Protein 6BDX (pdb70)

Sequence (260 aa):
GMIPLKIAIAGANGRMGRVLVEAVNNHPDTVLSGALEHSGSEALGLDAGYAVGLKTGIAISDDVDAVLAQSDVLIDFTRPEPTLKHLQKCVEKQVNIIIGTTGFDDAGKAAIRAAAEKTGIVFAANFSVGVNLTFHILDTVARVLNEGYDIEIIEGHHRHKVDAPSGTALRMGEVIAGALGRDLKGHTGPRDPSTIGFATVRAGDIVGDHTALFATDGERVEITHKAGSRMTFAAGAVRAAVWVNGKTGLYDMQDVLGLN

Secondary structure (DSSP, 8-state):
-PSSEEEEESSTTSHHHHHHHHHHHH-TTEEEEEEB--TT-TTTTSBTTTTTT-----B-B--HHHHHHT-SEEEE-S-HHHHHHHHHHHHHHT-EEEE------HHHHHHHHHHTTTSEEEE-S---HHHHHHHHHHHHHHHHT-BS-EEEEEEEE-TT---SS-HHHHHHHHHHHHHTT--------TTSBPEEEEEEEE-TT--EEEEEEEEETTEEEEEEEEE-STHHHHHHHHHHHHHHTT--EEE-HHHHHT--

Structure (mmCIF, N/CA/C/O backbone):
data_6BDX
#
_entry.id   6BDX
#
_cell.length_a   57.803
_cell.length_b   71.723
_cell.length_c   138.414
_cell.angle_alpha   90.00
_cell.angle_beta   90.00
_cell.angle_gamma   90.00
#
_symmetry.space_group_name_H-M   'I 2 2 2'
#
loop_
_entity.id
_entity.type
_entity.pdbx_description
1 polymer '4-hydroxy-tetrahydrodipicolinate reductase'
2 non-polymer 'SULFATE ION'
3 water water
#
loop_
_atom_site.group_PDB
_atom_site.id
_atom_site.type_symbol
_atom_site.label_atom_id
_atom_site.label_alt_id
_atom_site.label_comp_id
_atom_site.label_asym_id
_atom_site.label_entity_id
_atom_site.label_seq_id
_atom_site.pdbx_PDB_ins_code
_atom_site.Cartn_x
_atom_site.Cartn_y
_atom_site.Cartn_z
_atom_site.occupancy
_atom_site.B_iso_or_equiv
_atom_site.auth_seq_id
_atom_site.auth_comp_id
_atom_site.auth_asym_id
_atom_site.auth_atom_id
_atom_site.pdbx_PDB_model_num
ATOM 1 N N . GLY A 1 1 ? -33.296 5.135 31.181 1.00 60.74 0 GLY A N 1
ATOM 2 C CA . GLY A 1 1 ? -34.266 5.890 32.015 1.00 58.68 0 GLY A CA 1
ATOM 3 C C . GLY A 1 1 ? -35.665 5.968 31.390 1.00 59.51 0 GLY A C 1
ATOM 4 O O . GLY A 1 1 ? -35.848 5.929 30.164 1.00 58.09 0 GLY A O 1
ATOM 5 N N . MET A 1 2 ? -36.666 6.043 32.252 1.00 56.80 1 MET A N 1
ATOM 6 C CA . MET A 1 2 ? -38.013 6.350 31.838 1.00 57.62 1 MET A CA 1
ATOM 7 C C . MET A 1 2 ? -38.041 7.805 31.312 1.00 52.65 1 MET A C 1
ATOM 8 O O . MET A 1 2 ? -37.234 8.672 31.707 1.00 62.38 1 MET A O 1
ATOM 10 N N . ILE A 1 3 ? -38.993 8.077 30.466 1.00 41.19 2 ILE A N 1
ATOM 11 C CA . ILE A 1 3 ? -39.344 9.432 30.149 1.00 40.94 2 ILE A CA 1
ATOM 12 C C . ILE A 1 3 ? -40.084 10.006 31.435 1.00 40.23 2 ILE A C 1
ATOM 13 O O . ILE A 1 3 ? -40.872 9.284 32.032 1.00 44.72 2 ILE A O 1
ATOM 18 N N . PRO A 1 4 ? -39.845 11.246 31.825 1.00 36.77 3 PRO A N 1
ATOM 19 C CA . PRO A 1 4 ? -38.990 12.138 31.051 1.00 36.25 3 PRO A CA 1
ATOM 20 C C . PRO A 1 4 ? -37.549 11.842 31.400 1.00 35.62 3 PRO A C 1
ATOM 21 O O . PRO A 1 4 ? -37.261 11.469 32.500 1.00 35.65 3 PRO A O 1
ATOM 25 N N . LEU A 1 5 ? -36.670 12.041 30.454 1.00 31.94 4 LEU A N 1
ATOM 26 C CA . LEU A 1 5 ? -35.231 11.822 30.712 1.00 30.88 4 LEU A CA 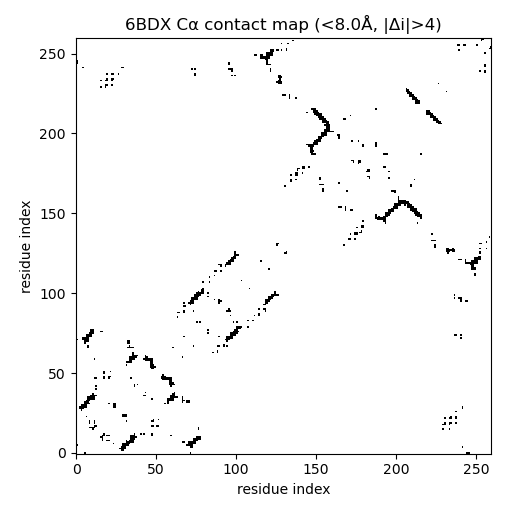1
ATOM 27 C C . LEU A 1 5 ? -34.628 12.925 31.591 1.00 28.75 4 LEU A C 1
ATOM 28 O O . LEU A 1 5 ? -34.836 14.117 31.307 1.00 27.55 4 LEU A O 1
ATOM 33 N N . LYS A 1 6 ? -33.873 12.544 32.621 1.00 27.17 5 LYS A N 1
ATOM 34 C CA . LYS A 1 6 ? -33.365 13.425 33.576 1.00 27.57 5 LYS A CA 1
ATOM 35 C C . LYS A 1 6 ? -31.977 13.817 33.078 1.00 28.72 5 LYS A C 1
ATOM 36 O O . LYS A 1 6 ? -31.105 13.001 33.123 1.00 24.63 5 LYS A O 1
ATOM 42 N N . ILE A 1 7 ? -31.835 15.062 32.670 1.00 27.04 6 ILE A N 1
ATOM 43 C CA . ILE A 1 7 ? -30.605 15.610 32.150 1.00 27.52 6 ILE A CA 1
ATOM 44 C C . ILE A 1 7 ? -29.825 16.500 33.080 1.00 27.10 6 ILE A C 1
ATOM 45 O O . ILE A 1 7 ? -30.308 17.484 33.590 1.00 26.70 6 ILE A O 1
ATOM 50 N N . ALA A 1 8 ? -28.519 16.187 33.223 1.00 25.64 7 ALA A N 1
ATOM 51 C CA . ALA A 1 8 ? -27.593 17.049 33.854 1.00 25.13 7 ALA A CA 1
ATOM 52 C C . ALA A 1 8 ? -26.694 17.791 32.860 1.00 26.89 7 ALA A C 1
ATOM 53 O O . ALA A 1 8 ? -26.361 17.228 31.795 1.00 25.60 7 ALA A O 1
ATOM 55 N N . ILE A 1 9 ? -26.390 19.061 33.158 1.00 24.92 8 ILE A N 1
ATOM 56 C CA . ILE A 1 9 ? -25.613 19.951 32.285 1.00 27.37 8 ILE A CA 1
ATOM 57 C C . ILE A 1 9 ? -24.285 20.325 32.994 1.00 26.69 8 ILE A C 1
ATOM 58 O O . ILE A 1 9 ? -24.284 20.824 34.145 1.00 27.24 8 ILE A O 1
ATOM 63 N N . ALA A 1 10 ? -23.147 20.056 32.355 1.00 25.93 9 ALA A N 1
ATOM 64 C CA . ALA A 1 10 ? -21.858 20.519 32.905 1.00 27.98 9 ALA A CA 1
ATOM 65 C C . ALA A 1 10 ? -21.637 21.935 32.428 1.00 27.50 9 ALA A C 1
ATOM 66 O O . ALA A 1 10 ? -22.233 22.377 31.417 1.00 29.65 9 ALA A O 1
ATOM 68 N N . GLY A 1 11 ? -20.788 22.675 33.137 1.00 28.61 10 GLY A N 1
ATOM 69 C CA . GLY A 1 11 ? -20.471 24.070 32.792 1.00 29.60 10 GLY A CA 1
ATOM 70 C C . GLY A 1 11 ? -21.718 24.903 32.693 1.00 28.27 10 GLY A C 1
ATOM 71 O O . GLY A 1 11 ? -21.870 25.706 31.775 1.00 27.66 10 GLY A O 1
ATOM 72 N N . ALA A 1 12 ? -22.600 24.729 33.676 1.00 26.89 11 ALA A N 1
ATOM 73 C CA . ALA A 1 12 ? -23.932 25.259 33.510 1.00 29.22 11 ALA A CA 1
ATOM 74 C C . ALA A 1 12 ? -23.983 26.737 33.446 1.00 29.92 11 ALA A C 1
ATOM 75 O O . ALA A 1 12 ? -24.935 27.328 32.822 1.00 33.06 11 ALA A O 1
ATOM 77 N N . ASN A 1 13 ? -23.016 27.386 34.055 1.00 30.21 12 ASN A N 1
ATOM 78 C CA . ASN A 1 13 ? -22.906 28.839 33.914 1.00 34.39 12 ASN A CA 1
ATOM 79 C C . ASN A 1 13 ? -22.199 29.419 32.674 1.00 36.82 12 ASN A C 1
ATOM 80 O O . ASN A 1 13 ? -22.193 30.638 32.516 1.00 38.74 12 ASN A O 1
ATOM 85 N N . GLY A 1 14 ? -21.614 28.595 31.803 1.00 36.13 13 GLY A N 1
ATOM 86 C CA . GLY A 1 14 ? -21.005 29.092 30.591 1.00 36.70 13 GLY A CA 1
ATOM 87 C C . GLY A 1 14 ? -22.043 29.344 29.524 1.00 38.27 13 GLY A C 1
ATOM 88 O O . GLY A 1 14 ? -23.270 29.152 29.697 1.00 31.33 13 GLY A O 1
ATOM 89 N N . ARG A 1 15 ? -21.548 29.812 28.395 1.00 37.92 14 ARG A N 1
ATOM 90 C CA . ARG A 1 15 ? -22.430 30.176 27.278 1.00 44.37 14 ARG A CA 1
ATOM 91 C C . ARG A 1 15 ? -23.172 28.968 26.750 1.00 38.61 14 ARG A C 1
ATOM 92 O O . ARG A 1 15 ? -24.391 29.075 26.568 1.00 39.21 14 ARG A O 1
ATOM 100 N N . MET A 1 16 ? -22.477 27.835 26.549 1.00 34.37 15 MET A N 1
ATOM 101 C CA . MET A 1 16 ? -23.165 26.627 26.095 1.00 34.87 15 MET A CA 1
ATOM 102 C C . MET A 1 16 ? -24.121 26.115 27.168 1.00 30.75 15 MET A C 1
ATOM 103 O O . MET A 1 16 ? -25.222 25.649 26.896 1.00 29.60 15 MET A O 1
ATOM 108 N N . GLY A 1 17 ? -23.711 26.193 28.419 1.00 30.34 16 GLY A N 1
ATOM 109 C CA . GLY A 1 17 ? -24.525 25.687 29.506 1.00 29.67 16 GLY A CA 1
ATOM 110 C C . GLY A 1 17 ? -25.870 26.330 29.657 1.00 31.47 16 GLY A C 1
ATOM 111 O O . GLY A 1 17 ? -26.917 25.651 29.813 1.00 28.98 16 GLY A O 1
ATOM 112 N N . ARG A 1 18 ? -25.889 27.655 29.526 1.00 33.45 17 ARG A N 1
ATOM 113 C CA . ARG A 1 18 ? -27.171 28.357 29.571 1.00 36.33 17 ARG A CA 1
ATOM 114 C C . ARG A 1 18 ? -28.134 27.959 28.473 1.00 34.27 17 ARG A C 1
ATOM 115 O O . ARG A 1 18 ? -29.329 27.761 28.725 1.00 33.24 17 ARG A O 1
ATOM 123 N N . VAL A 1 19 ? -27.640 27.870 27.240 1.00 33.28 18 VAL A N 1
ATOM 124 C CA . VAL A 1 19 ? -28.450 27.456 26.153 1.00 33.80 18 VAL A CA 1
ATOM 125 C C . VAL A 1 19 ? -28.942 25.984 26.272 1.00 31.92 18 VAL A C 1
ATOM 126 O O . VAL A 1 19 ? -30.084 25.665 25.929 1.00 29.52 18 VAL A O 1
ATOM 130 N N . LEU A 1 20 ? -28.080 25.145 26.765 1.00 26.95 19 LEU A N 1
ATOM 131 C CA . LEU A 1 20 ? -28.485 23.802 27.128 1.00 28.01 19 LEU A CA 1
ATOM 132 C C . LEU A 1 20 ? -29.630 23.763 28.141 1.00 27.51 19 LEU A C 1
ATOM 133 O O . LEU A 1 20 ? -30.536 22.955 28.002 1.00 27.52 19 LEU A O 1
ATOM 138 N N . VAL A 1 21 ? -29.595 24.612 29.163 1.00 28.10 20 VAL A N 1
ATOM 139 C CA . VAL A 1 21 ? -30.714 24.661 30.114 1.00 29.01 20 VAL A CA 1
ATOM 140 C C . VAL A 1 21 ? -31.998 24.963 29.350 1.00 29.76 20 VAL A C 1
ATOM 141 O O . VAL A 1 21 ? -33.046 24.376 29.589 1.00 29.18 20 VAL A O 1
ATOM 145 N N . GLU A 1 22 ? -31.945 25.937 28.449 1.00 30.57 21 GLU A N 1
ATOM 146 C CA . GLU A 1 22 ? -33.123 26.280 27.620 1.00 33.49 21 GLU A CA 1
ATOM 147 C C . GLU A 1 22 ? -33.555 25.153 26.692 1.00 32.25 21 GLU A C 1
ATOM 148 O O . GLU A 1 22 ? -34.769 24.932 26.486 1.00 29.00 21 GLU A O 1
ATOM 154 N N . ALA A 1 23 ? -32.582 24.497 26.069 1.00 27.57 22 ALA A N 1
ATOM 155 C CA . ALA A 1 23 ? -32.852 23.324 25.226 1.00 28.08 22 ALA A CA 1
ATOM 156 C C . ALA A 1 23 ? -33.541 22.159 25.969 1.00 27.60 22 ALA A C 1
ATOM 157 O O . ALA A 1 23 ? -34.517 21.578 25.434 1.00 31.25 22 ALA A O 1
ATOM 159 N N . VAL A 1 24 ? -33.104 21.862 27.196 1.00 26.31 23 VAL A N 1
ATOM 160 C CA . VAL A 1 24 ? -33.740 20.851 28.041 1.00 26.70 23 VAL A CA 1
ATOM 161 C C . VAL A 1 24 ? -35.161 21.315 28.359 1.00 27.41 23 VAL A C 1
ATOM 162 O O . VAL A 1 24 ? -36.114 20.495 28.340 1.00 27.31 23 VAL A O 1
ATOM 166 N N . ASN A 1 25 ? -35.290 22.592 28.669 1.00 27.43 24 ASN A N 1
ATOM 167 C CA . ASN A 1 25 ? -36.644 23.145 28.945 1.00 28.14 24 ASN A CA 1
ATOM 168 C C . ASN A 1 25 ? -37.622 23.035 27.788 1.00 30.20 24 ASN A C 1
ATOM 169 O O . ASN A 1 25 ? -38.860 22.732 27.980 1.00 31.00 24 ASN A O 1
ATOM 174 N N . ASN A 1 26 ? -37.123 23.249 26.566 1.00 33.52 25 ASN A N 1
ATOM 175 C CA . ASN A 1 26 ? -37.995 23.240 25.371 1.00 33.86 25 ASN A CA 1
ATOM 176 C C . ASN A 1 26 ? -38.396 21.874 24.965 1.00 32.46 25 ASN A C 1
ATOM 177 O O . ASN A 1 26 ? -39.343 21.751 24.284 1.00 30.72 25 ASN A O 1
ATOM 182 N N . HIS A 1 27 ? -37.591 20.855 25.212 1.00 28.52 26 HIS A N 1
ATOM 183 C CA . HIS A 1 27 ? -37.896 19.494 24.706 1.00 30.38 26 HIS A CA 1
ATOM 184 C C . HIS A 1 27 ? -38.873 18.775 25.670 1.00 29.01 26 HIS A C 1
ATOM 185 O O . HIS A 1 27 ? -38.593 18.625 26.868 1.00 30.16 26 HIS A O 1
ATOM 192 N N . PRO A 1 28 ? -40.025 18.330 25.159 1.00 33.51 27 PRO A N 1
ATOM 193 C CA . PRO A 1 28 ? -41.040 17.775 26.084 1.00 34.62 27 PRO A CA 1
ATOM 194 C C . PRO A 1 28 ? -40.698 16.431 26.730 1.00 36.08 27 PRO A C 1
ATOM 195 O O . PRO A 1 28 ? -41.379 16.003 27.651 1.00 36.35 27 PRO A O 1
ATOM 199 N N . ASP A 1 29 ? -39.699 15.727 26.230 1.00 34.41 28 ASP A N 1
ATOM 200 C CA . ASP A 1 29 ? -39.321 14.451 26.778 1.00 36.43 28 ASP A CA 1
ATOM 201 C C . ASP A 1 29 ? -38.170 14.519 27.779 1.00 36.31 28 ASP A C 1
ATOM 202 O O . ASP A 1 29 ? -37.699 13.477 28.197 1.00 35.31 28 ASP A O 1
ATOM 207 N N . THR A 1 30 ? -37.735 15.717 28.146 1.00 31.72 29 THR A N 1
ATOM 208 C CA . THR A 1 30 ? -36.598 15.872 29.034 1.00 30.10 29 THR A CA 1
ATOM 209 C C . THR A 1 30 ? -36.929 16.811 30.185 1.00 30.27 29 THR A C 1
ATOM 210 O O . THR A 1 30 ? -37.857 17.688 30.090 1.00 31.03 29 THR A O 1
ATOM 214 N N . VAL A 1 31 ? -36.221 16.655 31.298 1.00 29.36 30 VAL A N 1
ATOM 215 C CA . VAL A 1 31 ? -36.294 17.591 32.428 1.00 28.18 30 VAL A CA 1
ATOM 216 C C . VAL A 1 31 ? -34.895 17.796 32.944 1.00 26.53 30 VAL A C 1
ATOM 217 O O . VAL A 1 31 ? -34.077 16.876 32.812 1.00 28.19 30 VAL A O 1
ATOM 221 N N . LEU A 1 32 ? -34.641 18.943 33.512 1.00 26.93 31 LEU A N 1
ATOM 222 C CA . LEU A 1 32 ? -33.347 19.253 34.099 1.00 26.73 31 LEU A CA 1
ATOM 223 C C . LEU A 1 32 ? -33.222 18.679 35.524 1.00 29.27 31 LEU A C 1
ATOM 224 O O . LEU A 1 32 ? -34.027 18.970 36.399 1.00 30.58 31 LEU A O 1
ATOM 229 N N . SER A 1 33 ? -32.221 17.851 35.795 1.00 26.53 32 SER A N 1
ATOM 230 C CA . SER A 1 33 ? -32.040 17.244 37.067 1.00 28.75 32 SER A CA 1
ATOM 231 C C . SER A 1 33 ? -30.749 17.673 37.721 1.00 30.35 32 SER A C 1
ATOM 232 O O . SER A 1 33 ? -30.532 17.325 38.902 1.00 31.66 32 SER A O 1
ATOM 235 N N . GLY A 1 34 ? -29.861 18.325 36.991 1.00 27.77 33 GLY A N 1
ATOM 236 C CA . GLY A 1 34 ? -28.588 18.810 37.635 1.00 28.21 33 GLY A CA 1
ATOM 237 C C . GLY A 1 34 ? -27.895 19.827 36.803 1.00 27.38 33 GLY A C 1
ATOM 238 O O . GLY A 1 34 ? -28.084 19.866 35.565 1.00 28.06 33 GLY A O 1
ATOM 239 N N . ALA A 1 35 ? -27.082 20.652 37.446 1.00 27.77 34 ALA A N 1
ATOM 240 C CA . ALA A 1 35 ? -26.403 21.731 36.756 1.00 26.33 34 ALA A CA 1
ATOM 241 C C . ALA A 1 35 ? -25.092 21.947 37.455 1.00 29.67 34 ALA A C 1
ATOM 242 O O . ALA A 1 35 ? -25.097 22.404 38.617 1.00 30.49 34 ALA A O 1
ATOM 244 N N . LEU A 1 36 ? -23.983 21.584 36.805 1.00 27.59 35 LEU A N 1
ATOM 245 C CA . LEU A 1 36 ? -22.719 21.568 37.428 1.00 28.90 35 LEU A CA 1
ATOM 246 C C . LEU A 1 36 ? -21.836 22.727 37.075 1.00 28.99 35 LEU A C 1
ATOM 247 O O . LEU A 1 36 ? -21.834 23.209 35.936 1.00 28.54 35 LEU A O 1
ATOM 252 N N . GLU A 1 37 ? -21.106 23.173 38.084 1.00 27.76 36 GLU A N 1
ATOM 253 C CA . GLU A 1 37 ? -20.041 24.155 37.898 1.00 29.34 36 GLU A CA 1
ATOM 254 C C . GLU A 1 37 ? -18.855 23.745 38.777 1.00 30.63 36 GLU A C 1
ATOM 255 O O . GLU A 1 37 ? -18.963 22.923 39.677 1.00 31.92 36 GLU A O 1
ATOM 261 N N . HIS A 1 38 ? -17.692 24.294 38.483 1.00 34.74 37 HIS A N 1
ATOM 262 C CA . HIS A 1 38 ? -16.532 24.081 39.382 1.00 36.33 37 HIS A CA 1
ATOM 263 C C . HIS A 1 38 ? -16.645 24.891 40.720 1.00 36.98 37 HIS A C 1
ATOM 264 O O . HIS A 1 38 ? -17.434 25.873 40.806 1.00 35.35 37 HIS A O 1
ATOM 271 N N . SER A 1 39 ? -15.860 24.515 41.756 1.00 38.55 38 SER A N 1
ATOM 272 C CA . SER A 1 39 ? -16.019 25.148 43.107 1.00 40.77 38 SER A CA 1
ATOM 273 C C . SER A 1 39 ? -15.795 26.694 43.196 1.00 44.83 38 SER A C 1
ATOM 274 O O . SER A 1 39 ? -16.049 27.315 44.212 1.00 47.50 38 SER A O 1
ATOM 277 N N . GLY A 1 40 ? -15.262 27.302 42.157 1.00 45.28 39 GLY A N 1
ATOM 278 C CA . GLY A 1 40 ? -14.968 28.771 42.138 1.00 49.47 39 GLY A CA 1
ATOM 279 C C . GLY A 1 40 ? -16.039 29.603 41.447 1.00 49.03 39 GLY A C 1
ATOM 280 O O . GLY A 1 40 ? -15.899 30.807 41.270 1.00 50.16 39 GLY A O 1
ATOM 281 N N . SER A 1 41 ? -17.112 28.958 41.003 1.00 41.99 40 SER A N 1
ATOM 282 C CA . SER A 1 41 ? -18.038 29.648 40.151 1.00 41.24 40 SER A CA 1
ATOM 283 C C . SER A 1 41 ? -18.784 30.610 41.059 1.00 37.11 40 SER A C 1
ATOM 284 O O . SER A 1 41 ? -19.230 30.231 42.136 1.00 41.16 40 SER A O 1
ATOM 287 N N . GLU A 1 42 ? -18.972 31.829 40.596 1.00 40.97 41 GLU A N 1
ATOM 288 C CA . GLU A 1 42 ? -19.826 32.795 41.271 1.00 43.27 41 GLU A CA 1
ATOM 289 C C . GLU A 1 42 ? -21.284 32.339 41.315 1.00 41.57 41 GLU A C 1
ATOM 290 O O . GLU A 1 42 ? -22.091 32.954 42.018 1.00 43.32 41 GLU A O 1
ATOM 292 N N . ALA A 1 43 ? -21.645 31.357 40.495 1.00 38.44 42 ALA A N 1
ATOM 293 C CA . ALA A 1 43 ? -23.057 30.936 40.383 1.00 37.84 42 ALA A CA 1
ATOM 294 C C . ALA A 1 43 ? -23.488 29.755 41.216 1.00 36.92 42 ALA A C 1
ATOM 295 O O . ALA A 1 43 ? -24.684 29.377 41.176 1.00 33.37 42 ALA A O 1
ATOM 297 N N . LEU A 1 44 ? -22.601 29.223 42.054 1.00 36.24 43 LEU A N 1
ATOM 298 C CA . LEU A 1 44 ? -23.020 28.100 42.902 1.00 37.49 43 LEU A CA 1
ATOM 299 C C . LEU A 1 44 ? -24.158 28.545 43.773 1.00 38.34 43 LEU A C 1
ATOM 300 O O . LEU A 1 44 ? -24.197 29.669 44.263 1.00 37.14 43 LEU A O 1
ATOM 305 N N . GLY A 1 45 ? -25.097 27.657 43.949 1.00 37.46 44 GLY A N 1
ATOM 306 C CA . GLY A 1 45 ? -26.302 27.961 44.674 1.00 38.11 44 GLY A CA 1
ATOM 307 C C . GLY A 1 45 ? -27.401 28.694 43.926 1.00 38.29 44 GLY A C 1
ATOM 308 O O . GLY A 1 45 ? -28.526 28.664 44.375 1.00 40.68 44 GLY A O 1
ATOM 309 N N . LEU A 1 46 ? -27.142 29.323 42.781 1.00 36.46 45 LEU A N 1
ATOM 310 C CA . LEU A 1 46 ? -28.195 29.955 42.016 1.00 36.21 45 LEU A CA 1
ATOM 311 C C . LEU A 1 46 ? -29.021 28.943 41.231 1.00 35.13 45 LEU A C 1
ATOM 312 O O . LEU A 1 46 ? -28.544 27.835 40.896 1.00 30.87 45 LEU A O 1
ATOM 317 N N . ASP A 1 47 ? -30.267 29.307 40.902 1.00 32.74 46 ASP A N 1
ATOM 318 C CA . ASP A 1 47 ? -31.105 28.406 40.085 1.00 34.60 46 ASP A CA 1
ATOM 319 C C . ASP A 1 47 ? -30.494 28.297 38.729 1.00 32.58 46 ASP A C 1
ATOM 320 O O . ASP A 1 47 ? -30.077 29.337 38.192 1.00 30.84 46 ASP A O 1
ATOM 325 N N . ALA A 1 48 ? -30.427 27.092 38.147 1.00 29.82 47 ALA A N 1
ATOM 326 C CA . ALA A 1 48 ? -29.784 26.890 36.813 1.00 29.88 47 ALA A CA 1
ATOM 327 C C . ALA A 1 48 ? -30.305 27.765 35.693 1.00 30.75 47 ALA A C 1
ATOM 328 O O . ALA A 1 48 ? -29.662 28.022 34.640 1.00 30.70 47 ALA A O 1
ATOM 330 N N . GLY A 1 49 ? -31.571 28.126 35.805 1.00 31.41 48 GLY A N 1
ATOM 331 C CA . GLY A 1 49 ? -32.136 29.009 34.832 1.00 30.44 48 GLY A CA 1
ATOM 332 C C . GLY A 1 49 ? -32.109 30.509 35.153 1.00 34.58 48 GLY A C 1
ATOM 333 O O . GLY A 1 49 ? -32.758 31.300 34.415 1.00 34.49 48 GLY A O 1
ATOM 334 N N . TYR A 1 50 ? -31.374 30.925 36.202 1.00 34.51 49 TYR A N 1
ATOM 335 C CA . TY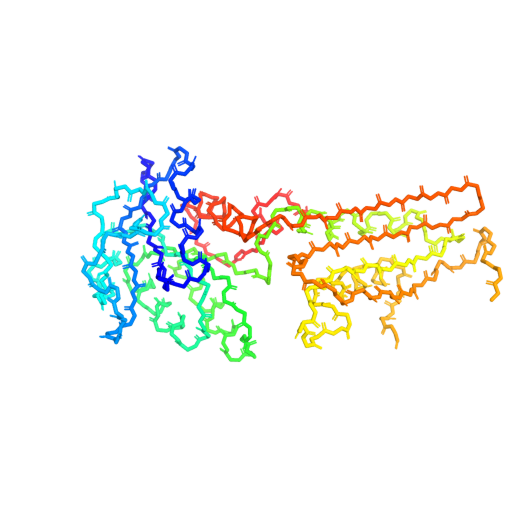R A 1 50 ? -31.402 32.339 36.618 1.00 37.70 49 TYR A CA 1
ATOM 336 C C . TYR A 1 50 ? -31.093 33.343 35.495 1.00 37.74 49 TYR A C 1
ATOM 337 O O . TYR A 1 50 ? -31.584 34.467 35.535 1.00 36.42 49 TYR A O 1
ATOM 346 N N . ALA A 1 51 ? -30.257 33.000 34.508 1.00 37.72 50 ALA A N 1
ATOM 347 C CA . ALA A 1 51 ? -29.879 33.955 33.481 1.00 39.84 50 ALA A CA 1
ATOM 348 C C . ALA A 1 51 ? -30.706 33.783 32.230 1.00 42.85 50 ALA A C 1
ATOM 349 O O . ALA A 1 51 ? -30.501 34.550 31.315 1.00 42.03 50 ALA A O 1
ATOM 351 N N . VAL A 1 52 ? -31.640 32.812 32.183 1.00 39.78 51 VAL A N 1
ATOM 352 C CA . VAL A 1 52 ? -32.435 32.604 30.982 1.00 41.08 51 VAL A CA 1
ATOM 353 C C . VAL A 1 52 ? -33.948 32.626 31.275 1.00 42.81 51 VAL A C 1
ATOM 354 O O . VAL A 1 52 ? -34.724 32.135 30.474 1.00 39.04 51 VAL A O 1
ATOM 358 N N . GLY A 1 53 ? -34.341 33.126 32.439 1.00 42.39 52 GLY A N 1
ATOM 359 C CA . GLY A 1 53 ? -35.781 33.351 32.754 1.00 47.69 52 GLY A CA 1
ATOM 360 C C . GLY A 1 53 ? -36.564 32.122 33.162 1.00 46.84 52 GLY A C 1
ATOM 361 O O . GLY A 1 53 ? -37.774 32.102 33.041 1.00 49.33 52 GLY A O 1
ATOM 362 N N . LEU A 1 54 ? -35.902 31.101 33.687 1.00 39.60 53 LEU A N 1
ATOM 363 C CA . LEU A 1 54 ? -36.589 29.868 34.040 1.00 39.03 53 LEU A CA 1
ATOM 364 C C . LEU A 1 54 ? -36.361 29.518 35.461 1.00 41.82 53 LEU A C 1
ATOM 365 O O . LEU A 1 54 ? -35.193 29.593 35.945 1.00 39.54 53 LEU A O 1
ATOM 370 N N . LYS A 1 55 ? -37.393 28.967 36.077 1.00 38.94 54 LYS A N 1
ATOM 371 C CA . LYS A 1 55 ? -37.326 28.482 37.419 1.00 42.98 54 LYS A CA 1
ATOM 372 C C . LYS A 1 55 ? -37.264 26.964 37.422 1.00 44.57 54 LYS A C 1
ATOM 373 O O . LYS A 1 55 ? -38.288 26.264 37.342 1.00 35.09 54 LYS A O 1
ATOM 379 N N . THR A 1 56 ? -36.043 26.422 37.464 1.00 35.64 55 THR A N 1
ATOM 380 C CA . THR A 1 56 ? -35.876 25.041 37.275 1.00 33.70 55 THR A CA 1
ATOM 381 C C . THR A 1 56 ? -35.911 24.302 38.571 1.00 36.43 55 THR A C 1
ATOM 382 O O . THR A 1 56 ? -36.094 23.082 38.537 1.00 39.36 55 THR A O 1
ATOM 386 N N . GLY A 1 57 ? -35.656 24.952 39.718 1.00 35.35 56 GLY A N 1
ATOM 387 C CA . GLY A 1 57 ? -35.568 24.230 40.971 1.00 34.29 56 GLY A CA 1
ATOM 388 C C . GLY A 1 57 ? -34.280 23.522 41.188 1.00 36.36 56 GLY A C 1
ATOM 389 O O . GLY A 1 57 ? -34.155 22.760 42.177 1.00 36.77 56 GLY A O 1
ATOM 390 N N . ILE A 1 58 ? -33.306 23.743 40.272 1.00 32.04 57 ILE A N 1
ATOM 391 C CA . ILE A 1 58 ? -32.096 23.034 40.330 1.00 32.18 57 ILE A CA 1
ATOM 392 C C . ILE A 1 58 ? -31.047 24.065 40.680 1.00 34.79 57 ILE A C 1
ATOM 393 O O . ILE A 1 58 ? -30.856 24.960 39.904 1.00 33.97 57 ILE A O 1
ATOM 398 N N . ALA A 1 59 ? -30.379 23.878 41.815 1.00 33.06 58 ALA A N 1
ATOM 399 C CA . ALA A 1 59 ? -29.331 24.795 42.251 1.00 35.16 58 ALA A CA 1
ATOM 400 C C . ALA A 1 59 ? -28.100 24.377 41.514 1.00 32.47 58 ALA A C 1
ATOM 401 O O . ALA A 1 59 ? 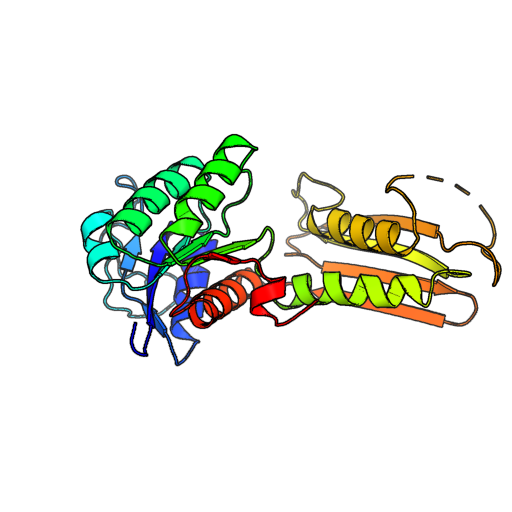-27.791 23.237 41.527 1.00 35.01 58 ALA A O 1
ATOM 403 N N . ILE A 1 60 ? -27.375 25.321 40.952 1.00 32.93 59 ILE A N 1
ATOM 404 C CA . ILE A 1 60 ? -26.058 25.050 40.363 1.00 31.66 59 ILE A CA 1
ATOM 405 C C . ILE A 1 60 ? -25.163 24.554 41.496 1.00 34.19 59 ILE A C 1
ATOM 406 O O . ILE A 1 60 ? -25.088 25.170 42.578 1.00 34.42 59 ILE A O 1
ATOM 411 N N . SER A 1 61 ? -24.514 23.424 41.253 1.00 34.13 60 SER A N 1
ATOM 412 C CA . SER A 1 61 ? -23.818 22.648 42.286 1.00 35.80 60 SER A CA 1
ATOM 413 C C . SER A 1 61 ? -22.393 22.259 41.851 1.00 32.19 60 SER A C 1
ATOM 414 O O . SER A 1 61 ? -22.147 22.077 40.651 1.00 29.35 60 SER A O 1
ATOM 417 N N . ASP A 1 62 ? -21.515 21.983 42.807 1.00 31.40 61 ASP A N 1
ATOM 418 C CA . ASP A 1 62 ? -20.200 21.424 42.432 1.00 35.47 61 ASP A CA 1
ATOM 419 C C . ASP A 1 62 ? -20.121 20.014 42.906 1.00 38.67 61 ASP A C 1
ATOM 420 O O . ASP A 1 62 ? -19.051 19.491 42.983 1.00 39.55 61 ASP A O 1
ATOM 425 N N . ASP A 1 63 ? -21.246 19.409 43.279 1.00 36.36 62 ASP A N 1
ATOM 426 C CA . ASP A 1 63 ? -21.224 18.045 43.822 1.00 39.90 62 ASP A CA 1
ATOM 427 C C . ASP A 1 63 ? -21.488 17.044 42.685 1.00 36.78 62 ASP A C 1
ATOM 428 O O . ASP A 1 63 ? -22.611 16.647 42.409 1.00 35.50 62 ASP A O 1
ATOM 433 N N . VAL A 1 64 ? -20.417 16.611 42.037 1.00 35.99 63 VAL A N 1
ATOM 434 C CA . VAL A 1 64 ? -20.562 15.875 40.792 1.00 36.51 63 VAL A CA 1
ATOM 435 C C . VAL A 1 64 ? -21.253 14.543 41.083 1.00 36.30 63 VAL A C 1
ATOM 436 O O . VAL A 1 64 ? -22.196 14.146 40.356 1.00 32.83 63 VAL A O 1
ATOM 440 N N . ASP A 1 65 ? -20.856 13.884 42.172 1.00 38.54 64 ASP A N 1
ATOM 441 C CA . ASP A 1 65 ? -21.423 12.543 42.496 1.00 40.74 64 ASP A CA 1
ATOM 442 C C . ASP A 1 65 ? -22.893 12.631 42.794 1.00 39.26 64 ASP A C 1
ATOM 443 O O . ASP A 1 65 ? -23.659 11.819 42.342 1.00 37.07 64 ASP A O 1
ATOM 448 N N . ALA A 1 66 ? -23.294 13.650 43.532 1.00 37.51 65 ALA A N 1
ATOM 449 C CA . ALA A 1 66 ? -24.707 13.824 43.880 1.00 41.55 65 ALA A CA 1
ATOM 450 C C . ALA A 1 66 ? -25.621 14.099 42.672 1.00 38.25 65 ALA A C 1
ATOM 451 O O . ALA A 1 66 ? -26.695 13.525 42.540 1.00 39.02 65 ALA A O 1
ATOM 453 N N . VAL A 1 67 ? -25.155 14.930 41.772 1.00 36.31 66 VAL A N 1
ATOM 454 C CA . VAL A 1 67 ? -25.868 15.278 40.560 1.00 36.40 66 VAL A CA 1
ATOM 455 C C . VAL A 1 67 ? -25.987 14.040 39.676 1.00 35.02 66 VAL A C 1
ATOM 456 O O . VAL A 1 67 ? -27.083 13.734 39.249 1.00 33.02 66 VAL A O 1
ATOM 460 N N . LEU A 1 68 ? -24.880 13.306 39.442 1.00 30.95 67 LEU A N 1
ATOM 461 C CA . LEU A 1 68 ? -24.907 12.142 38.580 1.00 33.83 67 LEU A CA 1
ATOM 462 C C . LEU A 1 68 ? -25.767 10.999 39.114 1.00 35.96 67 LEU A C 1
ATOM 463 O O . LEU A 1 68 ? -26.547 10.396 38.355 1.00 36.21 67 LEU A O 1
ATOM 468 N N . ALA A 1 69 ? -25.809 10.887 40.430 1.00 37.87 68 ALA A N 1
ATOM 469 C CA . ALA A 1 69 ? -26.646 9.904 41.105 1.00 41.79 68 ALA A CA 1
ATOM 470 C C . ALA A 1 69 ? -28.115 10.099 40.787 1.00 42.57 68 ALA A C 1
ATOM 471 O O . ALA A 1 69 ? -28.872 9.116 40.806 1.00 45.19 68 ALA A O 1
ATOM 473 N N . GLN A 1 70 ? -28.549 11.323 40.519 1.00 38.81 69 GLN A N 1
ATOM 474 C CA . GLN A 1 70 ? -29.956 11.525 40.231 1.00 43.88 69 GLN A CA 1
ATOM 475 C C . GLN A 1 70 ? -30.306 11.890 38.759 1.00 38.84 69 GLN A C 1
ATOM 476 O O . GLN A 1 70 ? -31.421 12.396 38.469 1.00 40.11 69 GLN A O 1
ATOM 482 N N . SER A 1 71 ? -29.374 11.627 37.862 1.00 33.11 70 SER A N 1
ATOM 483 C CA . SER A 1 71 ? -29.518 11.952 36.437 1.00 31.00 70 SER A CA 1
ATOM 484 C C . SER A 1 71 ? -29.414 10.694 35.549 1.00 29.67 70 SER A C 1
ATOM 485 O O . SER A 1 71 ? -28.824 9.673 35.923 1.00 30.87 70 SER A O 1
ATOM 488 N N . ASP A 1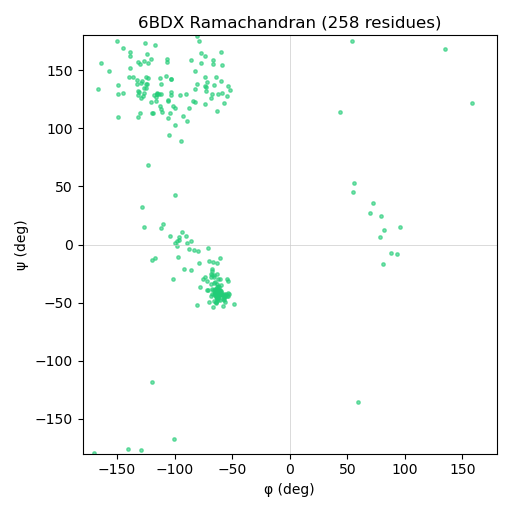 72 ? -29.908 10.748 34.329 1.00 28.00 71 ASP A N 1
ATOM 489 C CA . ASP A 1 72 ? -29.794 9.655 33.387 1.00 28.24 71 ASP A CA 1
ATOM 490 C C . ASP A 1 72 ? -28.678 9.907 32.367 1.00 26.80 71 ASP A C 1
ATOM 491 O O . ASP A 1 72 ? -28.167 8.975 31.784 1.00 26.25 71 ASP A O 1
ATOM 496 N N . VAL A 1 73 ? -28.426 11.165 32.062 1.00 26.27 72 VAL A N 1
ATOM 497 C CA . VAL A 1 73 ? -27.479 11.607 31.017 1.00 25.57 72 VAL A CA 1
ATOM 498 C C . VAL A 1 73 ? -26.881 12.957 31.412 1.00 25.66 72 VAL A C 1
ATOM 499 O O . VAL A 1 73 ? -27.550 13.787 31.994 1.00 23.96 72 VAL A O 1
ATOM 503 N N . LEU A 1 74 ? -25.553 13.096 31.215 1.00 23.63 73 LEU A N 1
ATOM 504 C CA . LEU A 1 74 ? -24.854 14.339 31.328 1.00 24.24 73 LEU A CA 1
ATOM 505 C C . LEU A 1 74 ? -24.515 14.934 29.926 1.00 24.29 73 LEU A C 1
ATOM 506 O O . LEU A 1 74 ? -24.030 14.204 29.078 1.00 24.04 73 LEU A O 1
ATOM 511 N N . ILE A 1 75 ? -24.811 16.226 29.690 1.00 21.87 74 ILE A N 1
ATOM 512 C CA . ILE A 1 75 ? -24.421 16.897 28.478 1.00 23.87 74 ILE A CA 1
ATOM 513 C C . ILE A 1 75 ? -23.233 17.844 28.864 1.00 25.94 74 ILE A C 1
ATOM 514 O O . ILE A 1 75 ? -23.381 18.691 29.742 1.00 24.90 74 ILE A O 1
ATOM 519 N N . ASP A 1 76 ? -22.119 17.695 28.188 1.00 25.42 75 ASP A N 1
ATOM 520 C CA . ASP A 1 76 ? -20.855 18.376 28.542 1.00 28.17 75 ASP A CA 1
ATOM 521 C C . ASP A 1 76 ? -20.149 19.070 27.332 1.00 29.48 75 ASP A C 1
ATOM 522 O O . ASP A 1 76 ? -19.691 18.370 26.411 1.00 29.91 75 ASP A O 1
ATOM 527 N N . PHE A 1 77 ? -20.144 20.408 27.313 1.00 28.37 76 PHE A N 1
ATOM 528 C CA . PHE A 1 77 ? -19.465 21.163 26.271 1.00 31.03 76 PHE A CA 1
ATOM 529 C C . PHE A 1 77 ? -18.487 22.043 27.062 1.00 36.87 76 PHE A C 1
ATOM 530 O O . PHE A 1 77 ? -18.743 23.251 27.239 1.00 38.94 76 PHE A O 1
ATOM 538 N N . THR A 1 78 ? -17.500 21.451 27.664 1.00 34.97 77 THR A N 1
ATOM 539 C CA . THR A 1 78 ? -16.620 22.244 28.565 1.00 35.03 77 THR A CA 1
ATOM 540 C C . THR A 1 78 ? -15.168 22.161 27.986 1.00 35.53 77 THR A C 1
ATOM 541 O O . THR A 1 78 ? -14.881 22.696 26.894 1.00 35.92 77 THR A O 1
ATOM 545 N N . ARG A 1 79 ? -14.274 21.620 28.744 1.00 31.20 78 ARG A N 1
ATOM 546 C CA . ARG A 1 79 ? -12.875 21.454 28.265 1.00 31.43 78 ARG A CA 1
ATOM 547 C C . ARG A 1 79 ? -12.495 20.002 28.439 1.00 28.68 78 ARG A C 1
ATOM 548 O O . ARG A 1 79 ? -13.052 19.346 29.287 1.00 28.63 78 ARG A O 1
ATOM 556 N N . PRO A 1 80 ? -11.481 19.517 27.688 1.00 29.99 79 PRO A N 1
ATOM 557 C CA . PRO A 1 80 ? -11.137 18.088 27.739 1.00 30.90 79 PRO A CA 1
ATOM 558 C C . PRO A 1 80 ? -10.866 17.524 29.127 1.00 31.26 79 PRO A C 1
ATOM 559 O O . PRO A 1 80 ? -11.408 16.480 29.494 1.00 30.13 79 PRO A O 1
ATOM 563 N N . GLU A 1 81 ? -10.124 18.233 29.930 1.00 30.35 80 GLU A N 1
ATOM 564 C CA . GLU A 1 81 ? -9.719 17.707 31.242 1.00 32.26 80 GLU A CA 1
ATOM 565 C C . GLU A 1 81 ? -10.881 17.512 32.220 1.00 30.87 80 GLU A C 1
ATOM 566 O O . GLU A 1 81 ? -11.129 16.380 32.713 1.00 31.85 80 GLU A O 1
ATOM 572 N N . PRO A 1 82 ? -11.674 18.558 32.451 1.00 28.65 81 PRO A N 1
ATOM 573 C CA . PRO A 1 82 ? -12.833 18.326 33.279 1.00 29.17 81 PRO A CA 1
ATOM 574 C C . PRO A 1 82 ? -13.834 17.350 32.707 1.00 28.33 81 PRO A C 1
ATOM 575 O O . PRO A 1 82 ? -14.454 16.587 33.469 1.00 26.98 81 PRO A O 1
ATOM 579 N N . THR A 1 83 ? -13.985 17.335 31.368 1.00 27.50 82 THR A N 1
ATOM 580 C CA . THR A 1 83 ? -14.868 16.336 30.723 1.00 25.49 82 THR A CA 1
ATOM 581 C C . THR A 1 83 ? -14.442 14.923 31.005 1.00 26.61 82 THR A C 1
ATOM 582 O O . THR A 1 83 ? -15.220 14.024 31.319 1.00 24.28 82 THR A O 1
ATOM 586 N N . LEU A 1 84 ? -13.149 14.645 30.993 1.00 24.87 83 LEU A N 1
ATOM 587 C CA . LEU A 1 84 ? -12.756 13.300 31.220 1.00 27.84 83 LEU A CA 1
ATOM 588 C C . LEU A 1 84 ? -12.901 12.877 32.694 1.00 29.33 83 LEU A C 1
ATOM 589 O O . LEU A 1 84 ? -13.149 11.667 32.945 1.00 29.56 83 LEU A O 1
ATOM 594 N N . LYS A 1 85 ? -12.810 13.788 33.670 1.00 28.78 84 LYS A N 1
ATOM 595 C CA . LYS A 1 85 ? -13.221 13.453 35.063 1.00 31.21 84 LYS A CA 1
ATOM 596 C C . LYS A 1 85 ? -14.699 13.108 35.182 1.00 31.51 84 LYS A C 1
ATOM 597 O O . LYS A 1 85 ? -15.082 12.140 35.852 1.00 30.30 84 LYS A O 1
ATOM 603 N N . HIS A 1 86 ? -15.524 13.900 34.495 1.00 31.02 85 HIS A N 1
ATOM 604 C CA . HIS A 1 86 ? -16.967 13.632 34.440 1.00 29.58 85 HIS A CA 1
ATOM 605 C C . HIS A 1 86 ? -17.233 12.290 33.799 1.00 28.20 85 HIS A C 1
ATOM 606 O O . HIS A 1 86 ? -18.080 11.518 34.283 1.00 30.38 85 HIS A O 1
ATOM 613 N N . LEU A 1 87 ? -16.544 11.978 32.709 1.00 27.55 86 LEU A N 1
ATOM 614 C CA . LEU A 1 87 ? -16.626 10.669 32.092 1.00 28.15 86 LEU A CA 1
ATOM 615 C C . LEU A 1 87 ? -16.470 9.482 33.012 1.00 30.39 86 LEU A C 1
ATOM 616 O O . LEU A 1 87 ? -17.310 8.533 32.981 1.00 29.98 86 LEU A O 1
ATOM 621 N N . GLN A 1 88 ? -15.409 9.476 33.820 1.00 31.41 87 GLN A N 1
ATOM 622 C CA . GLN A 1 88 ? -15.156 8.410 34.764 1.00 36.45 87 GLN A CA 1
ATOM 623 C C . GLN A 1 88 ? -16.343 8.203 35.711 1.00 35.45 87 GLN A C 1
ATOM 624 O O . GLN A 1 88 ? -16.739 7.061 35.973 1.00 33.97 87 GLN A O 1
ATOM 630 N N . LYS A 1 89 ? -16.905 9.288 36.213 1.00 31.77 88 LYS A N 1
ATOM 631 C CA . LYS A 1 89 ? -18.085 9.246 37.095 1.00 34.73 88 LYS A CA 1
ATOM 632 C C . LYS A 1 89 ? -19.366 8.797 36.412 1.00 32.73 88 LYS A C 1
ATOM 633 O O . LYS A 1 89 ? -20.120 8.058 37.011 1.00 34.32 88 LYS A O 1
ATOM 639 N N . CYS A 1 90 ? -19.559 9.134 35.124 1.00 30.54 89 CYS A N 1
ATOM 640 C CA . CYS A 1 90 ? -20.675 8.620 34.361 1.00 28.75 89 CYS A CA 1
ATOM 641 C C . CYS A 1 90 ? -20.574 7.111 34.208 1.00 28.60 89 CYS A C 1
ATOM 642 O O . CYS A 1 90 ? -21.568 6.371 34.260 1.00 31.07 89 CYS A O 1
ATOM 645 N N . VAL A 1 91 ? -19.368 6.645 33.939 1.00 29.74 90 VAL A N 1
ATOM 646 C CA . VAL A 1 91 ? -19.120 5.217 33.836 1.00 31.71 90 VAL A CA 1
ATOM 647 C C . VAL A 1 91 ? -19.518 4.547 35.155 1.00 32.85 90 VAL A C 1
ATOM 648 O O . VAL A 1 91 ? -20.307 3.588 35.173 1.00 32.82 90 VAL A O 1
ATOM 652 N N . GLU A 1 92 ? -18.981 5.054 36.246 1.00 33.27 91 GLU A N 1
ATOM 653 C CA . GLU A 1 92 ? -19.262 4.511 37.568 1.00 38.00 91 GLU A CA 1
ATOM 654 C C . GLU A 1 92 ? -20.745 4.514 37.909 1.00 37.94 91 GLU A C 1
ATOM 655 O O . GLU A 1 92 ? -21.243 3.547 38.506 1.00 36.44 91 GLU A O 1
ATOM 661 N N . LYS A 1 93 ? -21.405 5.599 37.591 1.00 33.22 92 LYS A N 1
ATOM 662 C CA . LYS A 1 93 ? -22.832 5.713 37.960 1.00 36.90 92 LYS A CA 1
ATOM 663 C C . LYS A 1 93 ? -23.802 5.180 36.909 1.00 36.34 92 LYS A C 1
ATOM 664 O O . LYS A 1 93 ? -25.010 5.309 37.093 1.00 37.93 92 LYS A O 1
ATOM 670 N N . GLN A 1 94 ? -23.309 4.645 35.798 1.00 34.72 93 GLN A N 1
ATOM 671 C CA . GLN A 1 94 ? -24.116 4.238 34.677 1.00 36.45 93 GLN A CA 1
ATOM 672 C C . GLN A 1 94 ? -24.980 5.357 34.149 1.00 35.50 93 GLN A C 1
ATOM 673 O O . GLN A 1 94 ? -26.206 5.241 34.082 1.00 34.08 93 GLN A O 1
ATOM 679 N N . VAL A 1 95 ? -24.340 6.473 33.849 1.00 30.47 94 VAL A N 1
ATOM 680 C CA . VAL A 1 95 ? -25.043 7.690 33.256 1.00 31.18 94 VAL A CA 1
ATOM 681 C C . VAL A 1 95 ? -24.511 7.823 31.823 1.00 28.48 94 VAL A C 1
ATOM 682 O O . VAL A 1 95 ? -23.298 7.703 31.591 1.00 27.66 94 VAL A O 1
ATOM 686 N N . ASN A 1 96 ? -25.390 8.129 30.865 1.00 26.97 95 ASN A N 1
ATOM 687 C CA . ASN A 1 96 ? -24.923 8.350 29.479 1.00 27.24 95 ASN A CA 1
ATOM 688 C C . ASN A 1 96 ? -24.303 9.745 29.417 1.00 25.43 95 ASN A C 1
ATOM 689 O O . ASN A 1 96 ? -24.483 10.547 30.341 1.00 24.87 95 ASN A O 1
ATOM 694 N N . ILE A 1 97 ? -23.560 10.007 28.361 1.00 24.84 96 ILE A N 1
ATOM 695 C CA . ILE A 1 97 ? -22.839 11.283 28.245 1.00 23.91 96 ILE A CA 1
ATOM 696 C C . ILE A 1 97 ? -22.809 11.743 26.799 1.00 23.29 96 ILE A C 1
ATOM 697 O O . ILE A 1 97 ? -22.559 10.950 25.898 1.00 24.67 96 ILE A O 1
ATOM 702 N N . ILE A 1 98 ? -23.177 13.008 26.551 1.00 22.47 97 ILE A N 1
ATOM 703 C CA . ILE A 1 98 ? -23.107 13.679 25.292 1.00 20.43 97 ILE A CA 1
ATOM 704 C C . ILE A 1 98 ? -21.922 14.673 25.353 1.00 22.38 97 ILE A C 1
ATOM 705 O O . ILE A 1 98 ? -21.928 15.607 26.199 1.00 23.76 97 ILE A O 1
ATOM 710 N N . ILE A 1 99 ? -20.901 14.315 24.610 1.00 22.54 98 ILE A N 1
ATOM 711 C CA . ILE A 1 99 ? -19.610 15.062 24.645 1.00 22.90 98 ILE A CA 1
ATOM 712 C C . ILE A 1 99 ? -19.575 15.981 23.481 1.00 23.97 98 ILE A C 1
ATOM 713 O O . ILE A 1 99 ? -19.253 15.579 22.394 1.00 26.50 98 ILE A O 1
ATOM 718 N N . GLY A 1 100 ? -19.815 17.261 23.741 1.00 25.00 99 GLY A N 1
ATOM 719 C CA . GLY A 1 100 ? -19.618 18.307 22.751 1.00 27.53 99 GLY A CA 1
ATOM 720 C C . GLY A 1 100 ? -18.298 19.018 22.866 1.00 29.84 99 GLY A C 1
ATOM 721 O O . GLY A 1 100 ? -17.905 19.763 21.977 1.00 31.74 99 GLY A O 1
ATOM 722 N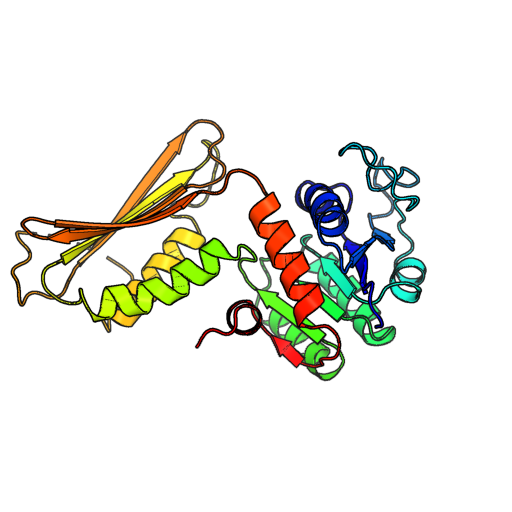 N . THR A 1 101 ? -17.603 18.759 23.951 1.00 29.07 100 THR A N 1
ATOM 723 C CA . THR A 1 101 ? -16.230 19.262 24.171 1.00 30.22 100 THR A CA 1
ATOM 724 C C . THR A 1 101 ? -15.377 18.872 22.995 1.00 32.30 100 THR A C 1
ATOM 725 O O . THR A 1 101 ? -15.428 17.756 22.532 1.00 32.05 100 THR A O 1
ATOM 729 N N . THR A 1 102 ? -14.560 19.795 22.503 1.00 35.10 101 THR A N 1
ATOM 730 C CA . THR A 1 102 ? -13.692 19.537 21.415 1.00 38.60 101 THR A CA 1
ATOM 731 C C . THR A 1 102 ? -12.245 19.691 21.909 1.00 39.78 101 THR A C 1
ATOM 732 O O . THR A 1 102 ? -11.999 20.123 23.035 1.00 38.78 101 THR A O 1
ATOM 736 N N . GLY A 1 103 ? -11.287 19.318 21.082 1.00 41.02 102 GLY A N 1
ATOM 737 C CA . GLY A 1 103 ? -9.871 19.570 21.372 1.00 42.68 102 GLY A CA 1
ATOM 738 C C . GLY A 1 103 ? -9.200 18.387 22.012 1.00 43.31 102 GLY A C 1
ATOM 739 O O . GLY A 1 103 ? -8.106 18.515 22.520 1.00 39.78 102 GLY A O 1
ATOM 740 N N . PHE A 1 104 ? -9.832 17.202 21.945 1.00 38.67 103 PHE A N 1
ATOM 741 C CA . PHE A 1 104 ? -9.176 16.003 22.405 1.00 36.31 103 PHE A CA 1
ATOM 742 C C . PHE A 1 104 ? -8.099 15.566 21.410 1.00 39.65 103 PHE A C 1
ATOM 743 O O . PHE A 1 104 ? -8.279 15.603 20.201 1.00 42.37 103 PHE A O 1
ATOM 751 N N . ASP A 1 105 ? -7.023 15.052 21.913 1.00 42.56 104 ASP A N 1
ATOM 752 C CA . ASP A 1 105 ? -6.037 14.441 21.010 1.00 48.15 104 ASP A CA 1
ATOM 753 C C . ASP A 1 105 ? -6.230 12.901 21.049 1.00 49.89 104 ASP A C 1
ATOM 754 O O . ASP A 1 105 ? -7.216 12.396 21.659 1.00 42.36 104 ASP A O 1
ATOM 759 N N . ASP A 1 106 ? -5.274 12.151 20.512 1.00 44.68 105 ASP A N 1
ATOM 760 C CA . ASP A 1 106 ? -5.405 10.695 20.488 1.00 47.78 105 ASP A CA 1
ATOM 761 C C . ASP A 1 106 ? -5.679 10.025 21.847 1.00 43.04 105 ASP A C 1
ATOM 762 O O . ASP A 1 106 ? -6.556 9.135 21.964 1.00 39.81 105 ASP A O 1
ATOM 767 N N . ALA A 1 107 ? -5.017 10.461 22.903 1.00 39.24 106 ALA A N 1
ATOM 768 C CA . ALA A 1 107 ? -5.259 9.740 24.201 1.00 37.12 106 ALA A CA 1
ATOM 769 C C . ALA A 1 107 ? -6.703 10.049 24.802 1.00 35.28 106 ALA A C 1
ATOM 770 O O . ALA A 1 107 ? -7.280 9.224 25.450 1.00 33.92 106 ALA A O 1
ATOM 772 N N . GLY A 1 108 ? -7.209 11.237 24.551 1.00 34.42 107 GLY A N 1
ATOM 773 C CA . GLY A 1 108 ? -8.552 11.602 25.039 1.00 33.90 107 GLY A CA 1
ATOM 774 C C . GLY A 1 108 ? -9.573 10.781 24.295 1.00 31.41 107 GLY A C 1
ATOM 775 O O . GLY A 1 108 ? -10.554 10.317 24.883 1.00 34.33 107 GLY A O 1
ATOM 776 N N . LYS A 1 109 ? -9.399 10.678 22.985 1.00 32.68 108 LYS A N 1
ATOM 777 C CA . LYS A 1 109 ? -10.311 9.893 22.123 1.00 36.42 108 LYS A CA 1
ATOM 778 C C . LYS A 1 109 ? -10.302 8.419 22.499 1.00 36.44 108 LYS A C 1
ATOM 779 O O . LYS A 1 109 ? -11.350 7.791 22.493 1.00 31.61 108 LYS A O 1
ATOM 785 N N . ALA A 1 110 ? -9.127 7.869 22.860 1.00 32.71 109 ALA A N 1
ATOM 786 C CA . ALA A 1 110 ? -9.070 6.519 23.336 1.00 35.28 109 ALA A CA 1
ATOM 787 C C . ALA A 1 110 ? -9.846 6.319 24.662 1.00 34.18 109 ALA A C 1
ATOM 788 O O . ALA A 1 110 ? -10.475 5.248 24.859 1.00 32.54 109 ALA A O 1
ATOM 790 N N . ALA A 1 111 ? -9.773 7.304 25.553 1.00 31.31 110 ALA A N 1
ATOM 791 C CA . ALA A 1 111 ? -10.485 7.236 26.784 1.00 30.70 110 ALA A CA 1
ATOM 792 C C . ALA A 1 111 ? -12.010 7.184 26.527 1.00 30.08 110 ALA A C 1
ATOM 793 O O . ALA A 1 111 ? -12.706 6.426 27.201 1.00 29.20 110 ALA A O 1
ATOM 795 N N . ILE A 1 112 ? -12.459 7.999 25.594 1.00 28.60 111 ILE A N 1
ATOM 796 C CA . ILE A 1 112 ? -13.927 8.050 25.235 1.00 29.35 111 ILE A CA 1
ATOM 797 C C . ILE A 1 112 ? -14.376 6.686 24.665 1.00 29.61 111 ILE A C 1
ATOM 798 O O . ILE A 1 112 ? -15.421 6.148 25.062 1.00 30.23 111 ILE A O 1
ATOM 803 N N . ARG A 1 113 ? -13.578 6.123 23.742 1.00 32.54 112 ARG A N 1
ATOM 804 C CA . ARG A 1 113 ? -13.837 4.815 23.137 1.00 35.53 112 ARG A CA 1
ATOM 805 C C . ARG A 1 113 ? -13.949 3.726 24.194 1.00 36.85 112 ARG A C 1
ATOM 806 O O . ARG A 1 113 ? -14.870 2.917 24.167 1.00 32.65 112 ARG A O 1
ATOM 814 N N . ALA A 1 114 ? -13.029 3.750 25.149 1.00 36.17 113 ALA A N 1
ATOM 815 C CA . ALA A 1 114 ? -13.062 2.776 26.200 1.00 37.74 113 ALA A CA 1
ATOM 816 C C . ALA A 1 114 ? -14.328 2.873 27.084 1.00 35.18 113 ALA A C 1
ATOM 817 O O . ALA A 1 114 ? -14.895 1.839 27.475 1.00 34.53 113 ALA A O 1
ATOM 819 N N . ALA A 1 115 ? -14.722 4.066 27.441 1.00 31.86 114 ALA A N 1
ATOM 820 C CA . ALA A 1 115 ? -15.864 4.200 28.296 1.00 32.98 114 ALA A CA 1
ATOM 821 C C . ALA A 1 115 ? -17.148 3.793 27.577 1.00 31.72 114 ALA A C 1
ATOM 822 O O . ALA A 1 115 ? -18.122 3.441 28.235 1.00 33.05 114 ALA A O 1
ATOM 824 N N . ALA A 1 116 ? -17.150 3.889 26.239 1.00 30.25 115 ALA A N 1
ATOM 825 C CA . ALA A 1 116 ? -18.320 3.521 25.420 1.00 33.94 115 ALA A CA 1
ATOM 826 C C . ALA A 1 116 ? -18.657 2.052 25.442 1.00 34.40 115 ALA A C 1
ATOM 827 O O . ALA A 1 116 ? -19.785 1.665 25.077 1.00 33.35 115 ALA A O 1
ATOM 829 N N . GLU A 1 117 ? -17.736 1.241 25.908 1.00 36.39 116 GLU A N 1
ATOM 830 C CA . GLU A 1 117 ? -18.047 -0.141 26.206 1.00 41.11 116 GLU A CA 1
ATOM 831 C C . GLU A 1 117 ? -19.004 -0.263 27.381 1.00 41.31 116 GLU A C 1
ATOM 832 O O . GLU A 1 117 ? -19.702 -1.266 27.480 1.00 41.41 116 GLU A O 1
ATOM 838 N N . LYS A 1 118 ? -19.101 0.765 28.249 1.00 36.87 117 LYS A N 1
ATOM 839 C CA . LYS A 1 118 ? -19.796 0.643 29.536 1.00 36.60 117 LYS A CA 1
ATOM 840 C C . LYS A 1 118 ? -20.958 1.589 29.687 1.00 36.40 117 LYS A C 1
ATOM 841 O O . LYS A 1 118 ? -21.701 1.446 30.574 1.00 37.42 117 LYS A O 1
ATOM 847 N N . THR A 1 119 ? -21.071 2.579 28.815 1.00 32.91 118 THR A N 1
ATOM 848 C CA . THR A 1 119 ? -22.196 3.489 28.886 1.00 30.13 118 THR A CA 1
ATOM 849 C C . THR A 1 119 ? -22.516 4.006 27.502 1.00 28.11 118 THR A C 1
ATOM 850 O O . THR A 1 119 ? -21.802 3.705 26.548 1.00 26.05 118 THR A O 1
ATOM 854 N N . GLY A 1 120 ? -23.607 4.785 27.354 1.00 27.50 119 GLY A N 1
ATOM 855 C CA . GLY A 1 120 ? -23.989 5.329 26.048 1.00 26.35 119 GLY A CA 1
ATOM 856 C C . GLY A 1 120 ? -23.319 6.687 25.863 1.00 25.64 119 GLY A C 1
ATOM 857 O O . GLY A 1 120 ? -23.362 7.510 26.747 1.00 26.31 119 GLY A O 1
ATOM 858 N N . ILE A 1 121 ? -22.667 6.877 24.742 1.00 23.59 120 ILE A N 1
ATOM 859 C CA . ILE A 1 121 ? -21.984 8.118 24.454 1.00 23.78 120 ILE A CA 1
ATOM 860 C C . ILE A 1 121 ? -22.328 8.566 23.073 1.00 23.88 120 ILE A C 1
ATOM 861 O O . ILE A 1 121 ? -22.224 7.800 22.111 1.00 26.12 120 ILE A O 1
ATOM 866 N N . VAL A 1 122 ? -22.563 9.866 22.916 1.00 23.41 121 VAL A N 1
ATOM 867 C CA . VAL A 1 122 ? -22.578 10.465 21.634 1.00 23.29 121 VAL A CA 1
ATOM 868 C C . VAL A 1 122 ? -21.473 11.528 21.711 1.00 24.72 121 VAL A C 1
ATOM 869 O O . VAL A 1 122 ? -21.518 12.432 22.547 1.00 25.86 121 VAL A O 1
ATOM 873 N N . PHE A 1 123 ? -20.530 11.398 20.816 1.00 25.38 122 PHE A N 1
ATOM 874 C CA . PHE A 1 123 ? -19.300 12.256 20.755 1.00 27.54 122 PHE A CA 1
ATOM 875 C C . PHE A 1 123 ? -19.193 12.743 19.334 1.00 27.36 122 PHE A C 1
ATOM 876 O O . PHE A 1 123 ? -19.113 11.948 18.398 1.00 28.85 122 PHE A O 1
ATOM 884 N N . ALA A 1 124 ? -19.366 14.034 19.132 1.00 28.50 123 ALA A N 1
ATOM 885 C CA . ALA A 1 124 ? -19.418 14.648 17.780 1.00 29.30 123 ALA A CA 1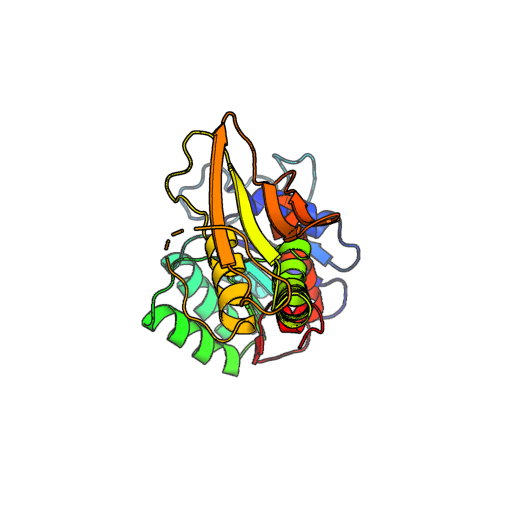
ATOM 886 C C . ALA A 1 124 ? -18.652 15.981 17.812 1.00 30.51 123 ALA A C 1
ATOM 887 O O . ALA A 1 124 ? -18.720 16.743 18.742 1.00 29.28 123 ALA A O 1
ATOM 889 N N . ALA A 1 125 ? -17.974 16.276 16.722 1.00 33.92 124 ALA A N 1
ATOM 890 C CA . ALA A 1 125 ? -17.324 17.588 16.575 1.00 35.70 124 ALA A CA 1
ATOM 891 C C . ALA A 1 125 ? -18.328 18.714 16.464 1.00 32.62 124 ALA A C 1
ATOM 892 O O . ALA A 1 125 ? -18.027 19.843 16.810 1.00 31.80 124 ALA A O 1
ATOM 894 N N . ASN A 1 126 ? -19.567 18.426 16.040 1.00 30.67 125 ASN A N 1
ATOM 895 C CA . ASN A 1 126 ? -20.536 19.457 15.886 1.00 28.79 125 ASN A CA 1
ATOM 896 C C . ASN A 1 126 ? -21.911 18.862 16.169 1.00 27.87 125 ASN A C 1
ATOM 897 O O . ASN A 1 126 ? -22.233 17.820 15.626 1.00 28.94 125 ASN A O 1
ATOM 902 N N . PHE A 1 127 ? -22.661 19.513 17.028 1.00 28.23 126 PHE A N 1
ATOM 903 C CA . PHE A 1 127 ? -24.005 19.012 17.432 1.00 27.57 126 PHE A CA 1
ATOM 904 C C . PHE A 1 127 ? -25.168 19.681 16.713 1.00 30.95 126 PHE A C 1
ATOM 905 O O . PHE A 1 127 ? -26.335 19.352 17.019 1.00 30.23 126 PHE A O 1
ATOM 913 N N . SER A 1 128 ? -24.868 20.609 15.806 1.00 30.50 127 SER A N 1
ATOM 914 C CA . SER A 1 128 ? -25.949 21.215 15.035 1.00 31.18 127 SER A CA 1
ATOM 915 C C . SER A 1 128 ? -26.548 20.171 14.103 1.00 28.35 127 SER A C 1
ATOM 916 O O . SER A 1 128 ? -25.863 19.572 13.296 1.00 27.30 127 SER A O 1
ATOM 919 N N . VAL A 1 129 ? -27.855 20.008 14.188 1.00 26.70 128 VAL A N 1
ATOM 920 C CA . VAL A 1 129 ? -28.534 19.087 13.312 1.00 28.02 128 VAL A CA 1
ATOM 921 C C . VAL A 1 129 ? -28.355 19.548 11.855 1.00 28.53 128 VAL A C 1
ATOM 922 O O . VAL A 1 129 ? -27.962 18.778 11.035 1.00 31.13 128 VAL A O 1
ATOM 926 N N . GLY A 1 130 ? -28.575 20.825 11.569 1.00 27.19 129 GLY A N 1
ATOM 927 C CA . GLY A 1 130 ? -28.417 21.325 10.235 1.00 27.92 129 GLY A CA 1
ATOM 928 C C . GLY A 1 130 ? -27.019 21.183 9.673 1.00 30.35 129 GLY A C 1
ATOM 929 O O . GLY A 1 130 ? -26.872 20.924 8.449 1.00 30.59 129 GLY A O 1
ATOM 930 N N . VAL A 1 131 ? -25.996 21.423 10.493 1.00 29.03 130 VAL A N 1
ATOM 931 C CA . VAL A 1 131 ? -24.629 21.311 9.979 1.00 27.94 130 VAL A CA 1
ATOM 932 C C . VAL A 1 131 ? -24.355 19.888 9.569 1.00 27.78 130 VAL A C 1
ATOM 933 O O . VAL A 1 131 ? -23.732 19.633 8.529 1.00 30.56 130 VAL A O 1
ATOM 937 N N . ASN A 1 132 ? -24.655 18.927 10.456 1.00 29.61 131 ASN A N 1
ATOM 938 C CA . ASN A 1 132 ? -24.365 17.525 10.154 1.00 29.94 131 ASN A CA 1
ATOM 939 C C . ASN A 1 132 ? -25.145 17.035 8.940 1.00 29.88 131 ASN A C 1
ATOM 940 O O . ASN A 1 132 ? -24.644 16.280 8.119 1.00 30.06 131 ASN A O 1
ATOM 945 N N . LEU A 1 133 ? -26.368 17.512 8.790 1.00 31.37 132 LEU A N 1
ATOM 946 C CA . LEU A 1 133 ? -27.134 17.217 7.600 1.00 31.87 132 LEU A CA 1
ATOM 947 C C . LEU A 1 133 ? -26.483 17.776 6.323 1.00 30.02 132 LEU A C 1
ATOM 948 O O . LEU A 1 133 ? -26.362 17.080 5.297 1.00 32.09 132 LEU A O 1
ATOM 953 N N . THR A 1 134 ? -26.009 19.012 6.392 1.00 31.15 133 THR A N 1
ATOM 954 C CA . THR A 1 134 ? -25.222 19.612 5.333 1.00 31.68 133 THR A CA 1
ATOM 955 C C . THR A 1 134 ? -23.996 18.755 4.958 1.00 32.84 133 THR A C 1
ATOM 956 O O . THR A 1 134 ? -23.715 18.537 3.759 1.00 32.28 133 THR A O 1
ATOM 960 N N . PHE A 1 135 ? -23.278 18.242 5.932 1.00 30.24 134 PHE A N 1
ATOM 961 C CA . PHE A 1 135 ? -22.070 17.483 5.592 1.00 31.12 134 PHE A CA 1
ATOM 962 C C . PHE A 1 135 ? -22.505 16.248 4.789 1.00 36.25 134 PHE A C 1
ATOM 963 O O . PHE A 1 135 ? -21.791 15.810 3.882 1.00 34.36 134 PHE A O 1
ATOM 971 N N . HIS A 1 136 ? -23.652 15.679 5.162 1.00 33.90 135 HIS A N 1
ATOM 972 C CA . HIS A 1 136 ? -24.161 14.466 4.507 1.00 36.62 135 HIS A CA 1
ATOM 973 C C . HIS A 1 136 ? -24.636 14.767 3.093 1.00 35.39 135 HIS A C 1
ATOM 974 O O . HIS A 1 136 ? -24.260 14.085 2.138 1.00 37.60 135 HIS A O 1
ATOM 981 N N . ILE A 1 137 ? -25.445 15.790 2.917 1.00 32.21 136 ILE A N 1
ATOM 982 C CA . ILE A 1 137 ? -25.914 16.071 1.580 1.00 34.86 136 ILE A CA 1
ATOM 983 C C . ILE A 1 137 ? -24.831 16.575 0.628 1.00 34.81 136 ILE A C 1
ATOM 984 O O . ILE A 1 137 ? -24.937 16.383 -0.603 1.00 34.13 136 ILE A O 1
ATOM 989 N N . LEU A 1 138 ? -23.808 17.221 1.164 1.00 30.55 137 LEU A N 1
ATOM 990 C CA . LEU A 1 138 ? -22.732 17.630 0.298 1.00 32.71 137 LEU A CA 1
ATOM 991 C C . LEU A 1 138 ? -22.038 16.500 -0.436 1.00 34.46 137 LEU A C 1
ATOM 992 O O . LEU A 1 138 ? -21.599 16.717 -1.586 1.00 33.56 137 LEU A O 1
ATOM 997 N N . ASP A 1 139 ? -21.899 15.324 0.188 1.00 34.08 138 ASP A N 1
ATOM 998 C CA . ASP A 1 139 ? -21.350 14.162 -0.502 1.00 37.94 138 ASP A CA 1
ATOM 999 C C . ASP A 1 139 ? -22.177 13.854 -1.764 1.00 36.91 138 ASP A C 1
ATOM 1000 O O . ASP A 1 139 ? -21.660 13.718 -2.865 1.00 35.99 138 ASP A O 1
ATOM 1005 N N . THR A 1 140 ? -23.492 13.796 -1.607 1.00 34.80 139 THR A N 1
ATOM 1006 C CA . THR A 1 140 ? -24.331 13.511 -2.751 1.00 34.68 139 THR A CA 1
ATOM 1007 C C . THR A 1 140 ? -24.199 14.587 -3.808 1.00 33.82 139 THR A C 1
ATOM 1008 O O . THR A 1 140 ? -24.120 14.280 -5.000 1.00 37.44 139 THR A O 1
ATOM 1012 N N . VAL A 1 141 ? -24.236 15.875 -3.408 1.00 31.63 140 VAL A N 1
ATOM 1013 C CA . VAL A 1 141 ? -24.234 16.917 -4.347 1.00 30.29 140 VAL A CA 1
ATOM 1014 C C . VAL A 1 141 ? -22.937 16.891 -5.132 1.00 31.53 140 VAL A C 1
ATOM 1015 O O . VAL A 1 141 ? -22.915 16.947 -6.398 1.00 31.93 140 VAL A O 1
ATOM 1019 N N . ALA A 1 142 ? -21.851 16.753 -4.425 1.00 30.80 141 ALA A N 1
ATOM 1020 C CA . ALA A 1 142 ? -20.603 16.774 -5.114 1.00 29.96 141 ALA A CA 1
ATOM 1021 C C . ALA A 1 142 ? -20.372 15.591 -6.081 1.00 34.31 141 ALA A C 1
ATOM 1022 O O . ALA A 1 142 ? -19.716 15.761 -7.120 1.00 34.98 141 ALA A O 1
ATOM 1024 N N . ARG A 1 143 ? -20.903 14.421 -5.746 1.00 36.82 142 ARG A N 1
ATOM 1025 C CA . ARG A 1 143 ? -20.873 13.279 -6.683 1.00 38.89 142 ARG A CA 1
ATOM 1026 C C . ARG A 1 143 ? -21.614 13.518 -7.995 1.00 38.94 142 ARG A C 1
ATOM 1027 O O . ARG A 1 143 ? -21.151 13.111 -9.052 1.00 36.98 142 ARG A O 1
ATOM 1035 N N . VAL A 1 144 ? -22.780 14.159 -7.933 1.00 35.09 143 VAL A N 1
ATOM 1036 C CA . VAL A 1 144 ? -23.559 14.431 -9.089 1.00 36.37 143 VAL A CA 1
ATOM 1037 C C . VAL A 1 144 ? -23.001 15.621 -9.884 1.00 36.23 143 VAL A C 1
ATOM 1038 O O . VAL A 1 144 ? -23.044 15.626 -11.098 1.00 37.01 143 VAL A O 1
ATOM 1042 N N . LEU A 1 145 ? -22.483 16.635 -9.188 1.00 33.86 144 LEU A N 1
ATOM 1043 C CA . LEU A 1 145 ? -21.973 17.814 -9.792 1.00 32.72 144 LEU A CA 1
ATOM 1044 C C . LEU A 1 145 ? -20.441 17.657 -9.831 1.00 34.58 144 LEU A C 1
ATOM 1045 O O . LEU A 1 145 ? -19.709 18.617 -9.571 1.00 34.21 144 LEU A O 1
ATOM 1050 N N . ASN A 1 146 ? -19.983 16.460 -10.195 1.00 38.89 145 ASN A N 1
ATOM 1051 C CA . ASN A 1 146 ? -18.516 16.133 -10.184 1.00 41.19 145 ASN A CA 1
ATOM 1052 C C . ASN A 1 146 ? -17.684 16.658 -11.379 1.00 41.39 145 ASN A C 1
ATOM 1053 O O . ASN A 1 146 ? -16.420 16.646 -11.346 1.00 37.98 145 ASN A O 1
ATOM 1058 N N . GLU A 1 147 ? -18.375 17.059 -12.438 1.00 37.40 146 GLU A N 1
ATOM 1059 C CA . GLU A 1 147 ? -17.776 17.628 -13.627 1.00 40.32 146 GLU A CA 1
ATOM 1060 C C . GLU A 1 147 ? -18.441 18.915 -13.975 1.00 39.21 146 GLU A C 1
ATOM 1061 O O . GLU A 1 147 ? -19.664 19.008 -13.879 1.00 38.07 146 GLU A O 1
ATOM 1067 N N . GLY A 1 148 ? -17.676 19.897 -14.413 1.00 35.68 147 GLY A N 1
ATOM 1068 C CA . GLY A 1 148 ? -18.280 21.098 -14.950 1.00 38.39 147 GLY A CA 1
ATOM 1069 C C . GLY A 1 148 ? -18.621 22.235 -13.976 1.00 35.99 147 GLY A C 1
ATOM 1070 O O . GLY A 1 148 ? -19.074 23.299 -14.452 1.00 37.50 147 GLY A O 1
ATOM 1071 N N . TYR A 1 149 ? -18.483 22.027 -12.652 1.00 33.54 148 TYR A N 1
ATOM 1072 C CA . TYR A 1 149 ? -18.872 23.029 -11.687 1.00 30.14 148 TYR A CA 1
ATOM 1073 C C . TYR A 1 149 ? -17.678 23.604 -10.953 1.00 31.63 148 TYR A C 1
ATOM 1074 O O . TYR A 1 149 ? -16.714 22.891 -10.674 1.00 32.73 148 TYR A O 1
ATOM 1083 N N . ASP A 1 150 ? -17.745 24.888 -10.671 1.00 30.96 149 ASP A N 1
ATOM 1084 C CA . ASP A 1 150 ? -16.831 25.546 -9.753 1.00 31.83 149 ASP A CA 1
ATOM 1085 C C . ASP A 1 150 ? -17.502 25.576 -8.411 1.00 30.85 149 ASP A C 1
ATOM 1086 O O . ASP A 1 150 ? -18.709 25.989 -8.241 1.00 30.40 149 ASP A O 1
ATOM 1091 N N . ILE A 1 151 ? -16.768 25.118 -7.421 1.00 31.93 150 ILE A N 1
ATOM 1092 C CA . ILE A 1 151 ? -17.314 24.919 -6.064 1.00 32.99 150 ILE A CA 1
ATOM 1093 C C . ILE A 1 151 ? -16.581 25.884 -5.138 1.00 35.24 150 ILE A C 1
ATOM 1094 O O . ILE A 1 151 ? -15.326 25.964 -5.127 1.00 34.78 150 ILE A O 1
ATOM 1099 N N . GLU A 1 152 ? -17.360 26.628 -4.374 1.00 34.72 151 GLU A N 1
ATOM 1100 C CA . GLU A 1 152 ? -16.812 27.628 -3.478 1.00 37.15 151 GLU A CA 1
ATOM 1101 C C . GLU A 1 152 ? -17.424 27.443 -2.111 1.00 35.58 151 GLU A C 1
ATOM 1102 O O . GLU A 1 152 ? -18.673 27.338 -1.965 1.00 30.83 151 GLU A O 1
ATOM 1108 N N . ILE A 1 153 ? -16.573 27.423 -1.082 1.00 31.69 152 ILE A N 1
ATOM 1109 C CA . ILE A 1 153 ? -17.056 27.330 0.317 1.00 34.98 152 ILE A CA 1
ATOM 1110 C C . ILE A 1 153 ? -16.910 28.709 0.902 1.00 37.12 152 ILE A C 1
ATOM 1111 O O . ILE A 1 153 ? -15.792 29.252 1.003 1.00 37.31 152 ILE A O 1
ATOM 1116 N N . ILE A 1 154 ? -18.041 29.320 1.190 1.00 30.68 153 ILE A N 1
ATOM 1117 C CA . ILE A 1 154 ? -18.099 30.731 1.615 1.00 34.40 153 ILE A CA 1
ATOM 1118 C C . ILE A 1 154 ? -18.543 30.766 3.081 1.00 35.01 153 ILE A C 1
ATOM 1119 O O . ILE A 1 154 ? -19.573 30.178 3.480 1.00 33.68 153 ILE A O 1
ATOM 1124 N N . GLU A 1 155 ? -17.801 31.479 3.899 1.00 31.75 154 GLU A N 1
ATOM 1125 C CA . GLU A 1 155 ? -18.245 31.552 5.273 1.00 34.08 154 GLU A CA 1
ATOM 1126 C C . GLU A 1 155 ? -18.163 32.909 5.852 1.00 31.40 154 GLU A C 1
ATOM 1127 O O . GLU A 1 155 ? -17.256 33.657 5.484 1.00 35.46 154 GLU A O 1
ATOM 1133 N N . GLY A 1 156 ? -19.126 33.247 6.699 1.00 30.64 155 GLY A N 1
ATOM 1134 C CA . GLY A 1 156 ? -19.118 34.496 7.437 1.00 33.66 155 GLY A CA 1
ATOM 1135 C C . GLY A 1 156 ? -19.006 34.243 8.928 1.00 34.87 155 GLY A C 1
ATOM 1136 O O . GLY A 1 156 ? -19.828 33.436 9.442 1.00 31.42 155 GLY A O 1
ATOM 1137 N N . HIS A 1 157 ? -18.042 34.916 9.633 1.00 33.46 156 HIS A N 1
ATOM 1138 C CA . HIS A 1 157 ? -17.919 34.868 11.108 1.00 35.08 156 HIS A CA 1
ATOM 1139 C C . HIS A 1 157 ? -17.606 36.186 11.748 1.00 34.34 156 HIS A C 1
ATOM 1140 O O . HIS A 1 157 ? -17.219 37.131 11.064 1.00 33.98 156 HIS A O 1
ATOM 1147 N N . HIS A 1 158 ? -17.780 36.222 13.051 1.00 37.13 157 HIS A N 1
ATOM 1148 C CA . HIS A 1 158 ? -17.527 37.416 13.870 1.00 39.54 157 HIS A CA 1
ATOM 1149 C C . HIS A 1 158 ? -16.054 37.849 13.697 1.00 43.26 157 HIS A C 1
ATOM 1150 O O . HIS A 1 158 ? -15.190 37.011 13.324 1.00 40.50 157 HIS A O 1
ATOM 1157 N N . ARG A 1 159 ? -15.826 39.142 13.924 1.00 42.57 158 ARG A N 1
ATOM 1158 C CA . ARG A 1 159 ? -14.614 39.836 13.529 1.00 48.86 158 ARG A CA 1
ATOM 1159 C C . ARG A 1 159 ? -13.353 39.198 14.075 1.00 52.25 158 ARG A C 1
ATOM 1160 O O . ARG A 1 159 ? -12.371 39.060 13.344 1.00 53.33 158 ARG A O 1
ATOM 1168 N N . HIS A 1 160 ? -13.398 38.844 15.349 1.00 54.75 159 HIS A N 1
ATOM 1169 C CA . HIS A 1 160 ? -12.206 38.414 16.075 1.00 59.28 159 HIS A CA 1
ATOM 1170 C C . HIS A 1 160 ? -11.996 36.889 15.967 1.00 58.53 159 HIS A C 1
ATOM 1171 O O . HIS A 1 160 ? -11.063 36.367 16.596 1.00 54.18 159 HIS A O 1
ATOM 1173 N N . LYS A 1 161 ? -12.781 36.180 15.137 1.00 53.59 160 LYS A N 1
ATOM 1174 C CA . LYS A 1 161 ? -12.558 34.738 14.974 1.00 53.85 160 LYS A CA 1
ATOM 1175 C C . LYS A 1 161 ? -11.137 34.481 14.469 1.00 58.14 160 LYS A C 1
ATOM 1176 O O . LYS A 1 161 ? -10.760 35.113 13.506 1.00 63.57 160 LYS A O 1
ATOM 1182 N N . VAL A 1 162 ? -10.379 33.565 15.113 1.00 63.22 161 VAL A N 1
ATOM 1183 C CA . VAL A 1 162 ? -8.944 33.288 14.787 1.00 68.72 161 VAL A CA 1
ATOM 1184 C C . VAL A 1 162 ? -8.768 32.357 13.574 1.00 69.01 161 VAL A C 1
ATOM 1185 O O . VAL A 1 162 ? -8.039 32.692 12.650 1.00 70.47 161 VAL A O 1
ATOM 1187 N N . ASP A 1 163 ? -9.439 31.199 13.592 1.00 71.90 162 ASP A N 1
ATOM 1188 C CA . ASP A 1 163 ? -9.365 30.207 12.491 1.00 70.38 162 ASP A CA 1
ATOM 1189 C C . ASP A 1 163 ? -10.148 30.662 11.211 1.00 66.50 162 ASP A C 1
ATOM 1190 O O . ASP A 1 163 ? -11.366 30.889 11.291 1.00 60.73 162 ASP A O 1
ATOM 1195 N N . ALA A 1 164 ? -9.438 30.769 10.067 1.00 61.30 163 ALA A N 1
ATOM 1196 C CA . ALA A 1 164 ? -9.998 30.922 8.700 1.00 55.81 163 ALA A CA 1
ATOM 1197 C C . ALA A 1 164 ? -9.310 29.917 7.799 1.00 56.03 163 ALA A C 1
ATOM 1198 O O . ALA A 1 164 ? -8.055 29.869 7.795 1.00 58.64 163 ALA A O 1
ATOM 1200 N N . PRO A 1 165 ? -10.044 29.098 7.039 1.00 50.48 164 PRO A N 1
ATOM 1201 C CA . PRO A 1 165 ? -11.496 28.901 7.139 1.00 46.90 164 PRO A CA 1
ATOM 1202 C C . PRO A 1 165 ? -11.849 28.223 8.481 1.00 44.47 164 PRO A C 1
ATOM 1203 O O . PRO A 1 165 ? -10.982 27.569 9.082 1.00 39.88 164 PRO A O 1
ATOM 1207 N N . SER A 1 166 ? -13.109 28.362 8.941 1.00 37.01 165 SER A N 1
ATOM 1208 C CA . SER A 1 166 ? -13.560 27.672 10.149 1.00 34.76 165 SER A CA 1
ATOM 1209 C C . SER A 1 166 ? -13.438 26.167 10.017 1.00 33.28 165 SER A C 1
ATOM 1210 O O . SER A 1 166 ? -13.307 25.642 8.941 1.00 33.71 165 SER A O 1
ATOM 1213 N N . GLY A 1 167 ? -13.534 25.467 11.126 1.00 34.33 166 GLY A N 1
ATOM 1214 C CA . GLY A 1 167 ? -13.550 24.014 11.135 1.00 34.63 166 GLY A CA 1
ATOM 1215 C C . GLY A 1 167 ? -14.704 23.419 10.390 1.00 34.16 166 GLY A C 1
ATOM 1216 O O . GLY A 1 167 ? -14.560 22.397 9.707 1.00 33.80 166 GLY A O 1
ATOM 1217 N N . THR A 1 168 ? -15.863 24.067 10.474 1.00 31.97 167 THR A N 1
ATOM 1218 C CA . THR A 1 168 ? -16.995 23.629 9.698 1.00 30.57 167 THR A CA 1
ATOM 1219 C C . THR A 1 168 ? -16.701 23.755 8.203 1.00 31.74 167 THR A C 1
ATOM 1220 O O . THR A 1 168 ? -16.995 22.849 7.446 1.00 32.94 167 THR A O 1
ATOM 1224 N N . ALA A 1 169 ? -16.145 24.905 7.779 1.00 31.06 168 ALA A N 1
ATOM 1225 C CA . ALA A 1 169 ? -15.847 25.110 6.367 1.00 31.59 168 ALA A CA 1
ATOM 1226 C C . ALA A 1 169 ? -14.829 24.078 5.877 1.00 32.21 168 ALA A C 1
ATOM 1227 O O . ALA A 1 169 ? -14.954 23.546 4.785 1.00 30.56 168 ALA A O 1
ATOM 1229 N N . LEU A 1 170 ? -13.827 23.796 6.690 1.00 34.53 169 LEU A N 1
ATOM 1230 C CA . LEU A 1 170 ? -12.803 22.805 6.314 1.00 35.70 169 LEU A CA 1
ATOM 1231 C C . LEU A 1 170 ? -13.412 21.420 6.187 1.00 33.61 169 LEU A C 1
ATOM 1232 O O . LEU A 1 170 ? -13.098 20.700 5.254 1.00 36.46 169 LEU A O 1
ATOM 1237 N N . ARG A 1 171 ? -14.315 21.068 7.086 1.00 33.49 170 ARG A N 1
ATOM 1238 C CA . ARG A 1 171 ? -15.024 19.806 6.977 1.00 35.72 170 ARG A CA 1
ATOM 1239 C C . ARG A 1 171 ? -15.858 19.755 5.701 1.00 34.36 170 ARG A C 1
ATOM 1240 O O . ARG A 1 171 ? -15.934 18.715 5.046 1.00 34.16 170 ARG A O 1
ATOM 1248 N N . MET A 1 172 ? -16.525 20.845 5.377 1.00 32.64 171 MET A N 1
ATOM 1249 C CA . MET A 1 172 ? -17.371 20.876 4.147 1.00 33.18 171 MET A CA 1
ATOM 1250 C C . MET A 1 172 ? -16.426 20.611 2.943 1.00 32.78 171 MET A C 1
ATOM 1251 O O . MET A 1 172 ? -16.757 19.808 2.024 1.00 33.35 171 MET A O 1
ATOM 1256 N N . GLY A 1 173 ? -15.261 21.258 2.968 1.00 33.24 172 GLY A N 1
ATOM 1257 C CA . GLY A 1 173 ? -14.233 21.037 1.964 1.00 33.59 172 GLY A CA 1
ATOM 1258 C C . GLY A 1 173 ? -13.750 19.597 1.841 1.00 35.80 172 GLY A C 1
ATOM 1259 O O . GLY A 1 173 ? -13.605 19.087 0.722 1.00 35.88 172 GLY A O 1
ATOM 1260 N N . GLU A 1 174 ? -13.470 18.965 2.980 1.00 37.96 173 GLU A N 1
ATOM 1261 C CA . GLU A 1 174 ? -13.041 17.550 3.020 1.00 39.43 173 GLU A CA 1
ATOM 1262 C C . GLU A 1 174 ? -14.093 16.592 2.532 1.00 37.10 173 GLU A C 1
ATOM 1263 O O . GLU A 1 174 ? -13.809 15.663 1.794 1.00 35.59 173 GLU A O 1
ATOM 1269 N N . VAL A 1 175 ? -15.363 16.835 2.888 1.00 32.76 174 VAL A N 1
ATOM 1270 C CA . VAL A 1 175 ? -16.451 16.037 2.324 1.00 33.07 174 VAL A CA 1
ATOM 1271 C C . VAL A 1 175 ? -16.533 16.161 0.810 1.00 33.91 174 VAL A C 1
ATOM 1272 O O . VAL A 1 175 ? -16.560 15.133 0.092 1.00 35.15 174 VAL A O 1
ATOM 1276 N N . ILE A 1 176 ? -16.482 17.403 0.305 1.00 33.97 175 ILE A N 1
ATOM 1277 C CA . ILE A 1 176 ? -16.520 17.630 -1.142 1.00 33.50 175 ILE A CA 1
ATOM 1278 C C . ILE A 1 176 ? -15.316 17.043 -1.889 1.00 33.70 175 ILE A C 1
ATOM 1279 O O . ILE A 1 176 ? -15.471 16.350 -2.924 1.00 33.68 175 ILE A O 1
ATOM 1284 N N . ALA A 1 177 ? -14.131 17.331 -1.398 1.00 35.06 176 ALA A N 1
ATOM 1285 C CA . ALA A 1 177 ? -12.924 16.788 -2.039 1.00 36.41 176 ALA A CA 1
ATOM 1286 C C . ALA A 1 177 ? -12.945 15.271 -2.050 1.00 41.03 176 ALA A C 1
ATOM 1287 O O . ALA A 1 177 ? -12.596 14.642 -3.057 1.00 40.17 176 ALA A O 1
ATOM 1289 N N . GLY A 1 178 ? -13.349 14.693 -0.927 1.00 40.26 177 GLY A N 1
ATOM 1290 C CA . GLY A 1 178 ? -13.563 13.268 -0.851 1.00 42.99 177 GLY A CA 1
ATOM 1291 C C . GLY A 1 178 ? -14.550 12.759 -1.866 1.00 41.77 177 GLY A C 1
ATOM 1292 O O . GLY A 1 178 ? -14.333 11.705 -2.484 1.00 43.14 177 GLY A O 1
ATOM 1293 N N . ALA A 1 179 ? -15.680 13.437 -2.015 1.00 39.50 178 ALA A N 1
ATOM 1294 C CA . ALA A 1 179 ? -16.684 12.948 -2.987 1.00 40.13 178 ALA A CA 1
ATOM 1295 C C . ALA A 1 179 ? -16.122 13.041 -4.442 1.00 43.57 178 ALA A C 1
ATOM 1296 O O . ALA A 1 179 ? -16.490 12.268 -5.284 1.00 44.80 178 ALA A O 1
ATOM 1298 N N . LEU A 1 180 ? -15.200 13.975 -4.705 1.00 44.76 179 LEU A N 1
ATOM 1299 C CA . LEU A 1 180 ? -14.620 14.165 -6.012 1.00 44.65 179 LEU A CA 1
ATOM 1300 C C . LEU A 1 180 ? -13.435 13.242 -6.222 1.00 49.57 179 LEU A C 1
ATOM 1301 O O . LEU A 1 180 ? -12.807 13.317 -7.267 1.00 50.59 179 LEU A O 1
ATOM 1306 N N . GLY A 1 181 ? -13.124 12.368 -5.263 1.00 51.97 180 GLY A N 1
ATOM 1307 C CA . GLY A 1 181 ? -11.953 11.492 -5.374 1.00 55.64 180 GLY A CA 1
ATOM 1308 C C . GLY A 1 181 ? -10.622 12.214 -5.258 1.00 59.98 180 GLY A C 1
ATOM 1309 O O . GLY A 1 181 ? -9.607 11.732 -5.765 1.00 58.83 180 GLY A O 1
ATOM 1310 N N . ARG A 1 182 ? -10.599 13.340 -4.546 1.00 60.40 181 ARG A N 1
ATOM 1311 C CA . ARG A 1 182 ? -9.403 14.200 -4.418 1.00 67.32 181 ARG A CA 1
ATOM 1312 C C . ARG A 1 182 ? -9.029 14.457 -2.957 1.00 67.13 181 ARG A C 1
ATOM 1313 O O . ARG A 1 182 ? -9.778 14.122 -2.053 1.00 67.21 181 ARG A O 1
ATOM 1321 N N . ASP A 1 183 ? -7.882 15.108 -2.759 1.00 68.37 182 ASP A N 1
ATOM 1322 C CA . ASP A 1 183 ? -7.387 15.545 -1.449 1.00 70.21 182 ASP A CA 1
ATOM 1323 C C . ASP A 1 183 ? -7.526 17.053 -1.360 1.00 72.82 182 ASP A C 1
ATOM 1324 O O . ASP A 1 183 ? -7.348 17.742 -2.357 1.00 77.98 182 ASP A O 1
ATOM 1326 N N . LEU A 1 184 ? -7.827 17.565 -0.173 1.00 73.47 183 LEU A N 1
ATOM 1327 C CA . LEU A 1 184 ? -8.053 18.998 -0.028 1.00 78.27 183 LEU A CA 1
ATOM 1328 C C . LEU A 1 184 ? -6.759 19.815 -0.128 1.00 82.94 183 LEU A C 1
ATOM 1329 O O . LEU A 1 184 ? -5.741 19.462 0.474 1.00 72.60 183 LEU A O 1
ATOM 1334 N N . LYS A 1 185 ? -6.848 20.911 -0.894 1.00 87.84 184 LYS A N 1
ATOM 1335 C CA . LYS A 1 185 ? -5.776 21.887 -1.098 1.00 90.27 184 LYS A CA 1
ATOM 1336 C C . LYS A 1 185 ? -4.409 21.221 -1.341 1.00 94.80 184 LYS A C 1
ATOM 1337 O O . LYS A 1 185 ? -3.384 21.646 -0.798 1.00 96.94 184 LYS A O 1
ATOM 1339 N N . GLY A 1 194 ? -8.924 29.204 -15.372 1.00 63.90 193 GLY A N 1
ATOM 1340 C CA . GLY A 1 194 ? -9.681 29.000 -16.612 1.00 65.76 193 GLY A CA 1
ATOM 1341 C C . GLY A 1 194 ? -11.131 28.525 -16.490 1.00 64.81 193 GLY A C 1
ATOM 1342 O O . GLY A 1 194 ? -11.618 28.213 -15.403 1.00 67.79 193 GLY A O 1
ATOM 1343 N N . HIS A 1 195 ? -11.799 28.454 -17.630 1.00 64.75 194 HIS A N 1
ATOM 1344 C CA . HIS A 1 195 ? -13.170 27.921 -17.747 1.00 63.19 194 HIS A CA 1
ATOM 1345 C C . HIS A 1 195 ? -13.297 26.383 -17.483 1.00 57.88 194 HIS A C 1
ATOM 1346 O O . HIS A 1 195 ? -12.596 25.554 -18.077 1.00 56.03 194 HIS A O 1
ATOM 1353 N N . THR A 1 196 ? -14.225 26.017 -16.612 1.00 50.96 195 THR A N 1
ATOM 1354 C CA . THR A 1 196 ? -14.509 24.611 -16.320 1.00 51.45 195 THR A CA 1
ATOM 1355 C C . THR A 1 196 ? -15.575 24.089 -17.283 1.00 50.76 195 THR A C 1
ATOM 1356 O O . THR A 1 196 ? -16.750 24.440 -17.152 1.00 43.84 195 THR A O 1
ATOM 1360 N N . GLY A 1 197 ? -15.164 23.276 -18.251 1.00 45.89 196 GLY A N 1
ATOM 1361 C CA . GLY A 1 197 ? -16.121 22.744 -19.234 1.00 46.76 196 GLY A CA 1
ATOM 1362 C C . GLY A 1 197 ? -16.946 21.591 -18.705 1.00 41.53 196 GLY A C 1
ATOM 1363 O O . GLY A 1 197 ? -16.658 21.107 -17.634 1.00 41.09 196 GLY A O 1
ATOM 1364 N N . PRO A 1 198 ? -17.945 21.082 -19.488 1.00 42.73 197 PRO A N 1
ATOM 1365 C CA . PRO A 1 198 ? -18.840 20.064 -18.940 1.00 46.53 197 PRO A CA 1
ATOM 1366 C C . PRO A 1 198 ? -18.206 18.739 -18.550 1.00 47.69 197 PRO A C 1
ATOM 1367 O O . PRO A 1 198 ? -18.754 18.080 -17.675 1.00 48.16 197 PRO A O 1
ATOM 1371 N N . ARG A 1 199 ? -17.069 18.355 -19.150 1.00 46.38 198 ARG A N 1
ATOM 1372 C CA . ARG A 1 199 ? -16.376 17.133 -18.730 1.00 48.10 198 ARG A CA 1
ATOM 1373 C C . ARG A 1 199 ? -15.125 17.432 -17.884 1.00 50.49 198 ARG A C 1
ATOM 1374 O O . ARG A 1 199 ? -14.367 16.526 -17.627 1.00 52.19 198 ARG A O 1
ATOM 1382 N N . ASP A 1 200 ? -14.871 18.682 -17.500 1.00 45.90 199 ASP A N 1
ATOM 1383 C CA . ASP A 1 200 ? -13.700 18.955 -16.637 1.00 47.14 199 ASP A CA 1
ATOM 1384 C C . ASP A 1 200 ? -14.100 18.600 -15.186 1.00 43.42 199 ASP A C 1
ATOM 1385 O O . ASP A 1 200 ? -15.257 18.913 -14.754 1.00 42.15 199 ASP A O 1
ATOM 1390 N N . PRO A 1 201 ? -13.204 17.950 -14.429 1.00 43.43 200 PRO A N 1
ATOM 1391 C CA . PRO A 1 201 ? -13.447 17.787 -12.957 1.00 43.00 200 PRO A CA 1
ATOM 1392 C C . PRO A 1 201 ? -13.758 19.126 -12.253 1.00 40.12 200 PRO A C 1
ATOM 1393 O O . PRO A 1 201 ? -13.088 20.170 -12.504 1.00 36.75 200 PRO A O 1
ATOM 1397 N N . SER A 1 202 ? -14.807 19.123 -11.424 1.00 39.88 201 SER A N 1
ATOM 1398 C CA . SER A 1 202 ? -15.210 20.296 -10.683 1.00 37.70 201 SER A CA 1
ATOM 1399 C C . SER A 1 202 ? -14.118 20.707 -9.681 1.00 39.79 201 SER A C 1
ATOM 1400 O O . SER A 1 202 ? -13.434 19.867 -9.107 1.00 41.62 201 SER A O 1
ATOM 1403 N N . THR A 1 203 ? -13.983 21.992 -9.511 1.00 40.56 202 THR A N 1
ATOM 1404 C CA . THR A 1 203 ? -12.877 22.616 -8.759 1.00 46.40 202 THR A CA 1
ATOM 1405 C C . THR A 1 203 ? -13.436 23.119 -7.413 1.00 44.09 202 THR A C 1
ATOM 1406 O O . THR A 1 203 ? -14.632 23.387 -7.319 1.00 40.79 202 THR A O 1
ATOM 1410 N N . ILE A 1 204 ? -12.569 23.279 -6.416 1.00 42.64 203 ILE A N 1
ATOM 1411 C CA . ILE A 1 204 ? -12.929 23.756 -5.047 1.00 44.58 203 ILE A CA 1
ATOM 1412 C C . ILE A 1 204 ? -12.093 24.988 -4.662 1.00 42.88 203 ILE A C 1
ATOM 1413 O O . ILE A 1 204 ? -10.917 24.999 -4.973 1.00 45.26 203 ILE A O 1
ATOM 1418 N N . GLY A 1 205 ? -12.718 25.990 -4.044 1.00 41.64 204 GLY A N 1
ATOM 1419 C CA . GLY A 1 205 ? -12.092 27.182 -3.451 1.00 42.04 204 GLY A CA 1
ATOM 1420 C C . GLY A 1 205 ? -12.831 27.629 -2.166 1.00 39.01 204 GLY A C 1
ATOM 1421 O O . GLY A 1 205 ? -13.957 27.099 -1.858 1.00 37.89 204 GLY A O 1
ATOM 1422 N N . PHE A 1 206 ? -12.218 28.563 -1.414 1.00 39.14 205 PHE A N 1
ATOM 1423 C CA . PHE A 1 206 ? -12.742 29.085 -0.088 1.00 40.19 205 PHE A CA 1
ATOM 1424 C C . PHE A 1 206 ? -12.763 30.575 -0.073 1.00 41.42 205 PHE A C 1
ATOM 1425 O O . PHE A 1 206 ? -11.851 31.164 -0.593 1.00 43.04 205 PHE A O 1
ATOM 1433 N N . ALA A 1 207 ? -13.827 31.176 0.476 1.00 35.43 206 ALA A N 1
ATOM 1434 C CA . ALA A 1 207 ? -13.910 32.617 0.708 1.00 36.63 206 ALA A CA 1
ATOM 1435 C C . ALA A 1 207 ? -14.423 32.891 2.140 1.00 39.09 206 ALA A C 1
ATOM 1436 O O . ALA A 1 207 ? -15.265 32.154 2.675 1.00 39.08 206 ALA A O 1
ATOM 1438 N N . THR A 1 208 ? -13.870 33.910 2.767 1.00 37.42 207 THR A N 1
ATOM 1439 C CA . THR A 1 208 ? -14.043 34.147 4.193 1.00 41.34 207 THR A CA 1
ATOM 1440 C C . THR A 1 208 ? -14.417 35.604 4.400 1.00 44.27 207 THR A C 1
ATOM 1441 O O . THR A 1 208 ? -13.756 36.498 3.858 1.00 41.64 207 THR A O 1
ATOM 1445 N N . VAL A 1 209 ? -15.462 35.837 5.200 1.00 41.92 208 VAL A N 1
ATOM 1446 C CA . VAL A 1 209 ? -15.897 37.175 5.618 1.00 43.09 208 VAL A CA 1
ATOM 1447 C C . VAL A 1 209 ? -15.698 37.216 7.154 1.00 43.95 208 VAL A C 1
ATOM 1448 O O . VAL A 1 209 ? -16.141 36.301 7.834 1.00 40.65 208 VAL A O 1
ATOM 1452 N N . ARG A 1 210 ? -14.983 38.231 7.685 1.00 43.88 209 ARG A N 1
ATOM 1453 C CA . ARG A 1 210 ? -14.799 38.423 9.144 1.00 44.64 209 ARG A CA 1
ATOM 1454 C C . ARG A 1 210 ? -15.426 39.798 9.462 1.00 45.02 209 ARG A C 1
ATOM 1455 O O . ARG A 1 210 ? -14.868 40.822 9.066 1.00 41.99 209 ARG A O 1
ATOM 1463 N N . ALA A 1 211 ? -16.518 39.825 10.216 1.00 39.16 210 ALA A N 1
ATOM 1464 C CA . ALA A 1 211 ? -17.295 41.088 10.382 1.00 41.91 210 ALA A CA 1
ATOM 1465 C C . ALA A 1 211 ? -18.342 41.061 11.522 1.00 40.94 210 ALA A C 1
ATOM 1466 O O . ALA A 1 211 ? -19.081 40.073 11.682 1.00 36.02 210 ALA A O 1
ATOM 1468 N N . GLY A 1 212 ? -18.371 42.123 12.339 1.00 39.69 211 GLY A N 1
ATOM 1469 C CA . GLY A 1 212 ? -19.41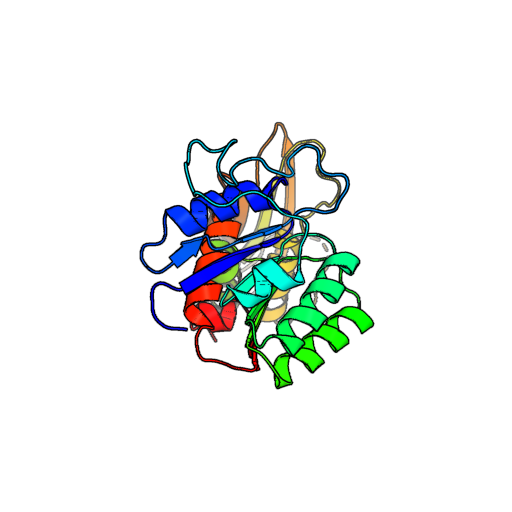0 42.230 13.331 1.00 39.92 211 GLY A CA 1
ATOM 1470 C C . GLY A 1 212 ? -19.388 41.046 14.276 1.00 40.34 211 GLY A C 1
ATOM 1471 O O . GLY A 1 212 ? -18.283 40.611 14.708 1.00 39.29 211 GLY A O 1
ATOM 1472 N N . ASP A 1 213 ? -20.578 40.501 14.568 1.00 37.26 212 ASP A N 1
ATOM 1473 C CA . ASP A 1 213 ? -20.711 39.452 15.582 1.00 41.48 212 ASP A CA 1
ATOM 1474 C C . ASP A 1 213 ? -21.460 38.233 15.037 1.00 41.51 212 ASP A C 1
ATOM 1475 O O . ASP A 1 213 ? -22.180 37.583 15.773 1.00 42.01 212 ASP A O 1
ATOM 1480 N N . ILE A 1 214 ? -21.267 38.004 13.738 1.00 41.73 213 ILE A N 1
ATOM 1481 C CA . ILE A 1 214 ? -21.951 36.954 12.939 1.00 41.98 213 ILE A CA 1
ATOM 1482 C C . ILE A 1 214 ? -21.637 35.623 13.637 1.00 43.41 213 ILE A C 1
ATOM 1483 O O . ILE A 1 214 ? -20.463 35.288 13.834 1.00 39.83 213 ILE A O 1
ATOM 1488 N N . VAL A 1 215 ? -22.665 34.901 14.049 1.00 40.66 214 VAL A N 1
ATOM 1489 C CA . VAL A 1 215 ? -22.500 33.609 14.783 1.00 38.77 214 VAL A CA 1
ATOM 1490 C C . VAL A 1 215 ? -21.904 32.520 13.911 1.00 34.99 214 VAL A C 1
ATOM 1491 O O . VAL A 1 215 ? -20.920 31.850 14.241 1.00 32.91 214 VAL A O 1
ATOM 1495 N N . GLY A 1 216 ? -22.397 32.478 12.686 1.00 32.43 215 GLY A N 1
ATOM 1496 C CA . GLY A 1 216 ? -21.707 31.697 11.665 1.00 32.70 215 GLY A CA 1
ATOM 1497 C C . GLY A 1 216 ? -22.674 31.359 10.543 1.00 30.38 215 GLY A C 1
ATOM 1498 O O . GLY A 1 216 ? -23.700 30.690 10.787 1.00 30.02 215 GLY A O 1
ATOM 1499 N N . ASP A 1 217 ? -22.317 31.784 9.346 1.00 29.36 216 ASP A N 1
ATOM 1500 C CA . ASP A 1 217 ? -23.004 31.430 8.064 1.00 31.30 216 ASP A CA 1
ATOM 1501 C C . ASP A 1 217 ? -22.004 30.609 7.205 1.00 30.35 216 ASP A C 1
ATOM 1502 O O . ASP A 1 217 ? -20.808 30.974 7.104 1.00 31.59 216 ASP A O 1
ATOM 1507 N N . HIS A 1 218 ? -22.439 29.474 6.685 1.00 30.12 217 HIS A N 1
ATOM 1508 C CA . HIS A 1 218 ? -21.626 28.610 5.769 1.00 31.38 217 HIS A CA 1
ATOM 1509 C C . HIS A 1 218 ? -22.438 28.262 4.506 1.00 32.06 217 HIS A C 1
ATOM 1510 O O . HIS A 1 218 ? -23.578 27.791 4.641 1.00 28.96 217 HIS A O 1
ATOM 1517 N N . THR A 1 219 ? -21.892 28.531 3.323 1.00 32.52 218 THR A N 1
ATOM 1518 C CA . THR A 1 219 ? -22.518 28.232 2.072 1.00 31.33 218 THR A CA 1
ATOM 1519 C C . THR A 1 219 ? -21.565 27.434 1.237 1.00 32.84 218 THR A C 1
ATOM 1520 O O . THR A 1 219 ? -20.359 27.786 1.109 1.00 30.33 218 THR A O 1
ATOM 1524 N N . ALA A 1 220 ? -22.062 26.334 0.700 1.00 29.65 219 ALA A N 1
ATOM 1525 C CA . ALA A 1 220 ? -21.365 25.667 -0.421 1.00 29.89 219 ALA A CA 1
ATOM 1526 C C . ALA A 1 220 ? -22.081 26.046 -1.719 1.00 29.95 219 ALA A C 1
ATOM 1527 O O . ALA A 1 220 ? -23.294 25.765 -1.868 1.00 27.63 219 ALA A O 1
ATOM 1529 N N . LEU A 1 221 ? -21.341 26.703 -2.623 1.00 29.51 220 LEU A N 1
ATOM 1530 C CA . LEU A 1 221 ? -21.867 27.196 -3.882 1.00 30.90 220 LEU A CA 1
ATOM 1531 C C . LEU A 1 221 ? -21.328 26.264 -4.984 1.00 31.71 220 LEU A C 1
ATOM 1532 O O . LEU A 1 221 ? -20.106 26.026 -5.026 1.00 29.24 220 LEU A O 1
ATOM 1537 N N . PHE A 1 222 ? -22.226 25.659 -5.775 1.00 28.48 221 PHE A N 1
ATOM 1538 C CA . PHE A 1 222 ? -21.809 24.940 -6.963 1.00 28.71 221 PHE A CA 1
ATOM 1539 C C . PHE A 1 222 ? -22.291 25.693 -8.191 1.00 28.10 221 PHE A C 1
ATOM 1540 O O . PHE A 1 222 ? -23.534 25.797 -8.379 1.00 26.52 221 PHE A O 1
ATOM 1548 N N . ALA A 1 223 ? -21.376 26.192 -9.021 1.00 25.76 222 ALA A N 1
ATOM 1549 C CA . ALA A 1 223 ? -21.738 27.049 -10.128 1.00 28.12 222 ALA A CA 1
ATOM 1550 C C . ALA A 1 223 ? -21.262 26.532 -11.438 1.00 28.60 222 ALA A C 1
ATOM 1551 O O . ALA A 1 223 ? -20.106 26.072 -11.579 1.00 30.86 222 ALA A O 1
ATOM 1553 N N . THR A 1 224 ? -22.116 26.627 -12.435 1.00 28.76 223 THR A N 1
ATOM 1554 C CA . THR A 1 224 ? -21.757 26.307 -13.806 1.00 30.60 223 THR A CA 1
ATOM 1555 C C . THR A 1 224 ? -22.414 27.327 -14.716 1.00 32.20 223 THR A C 1
ATOM 1556 O O . THR A 1 224 ? -23.035 28.298 -14.235 1.00 33.27 223 THR A O 1
ATOM 1560 N N . ASP A 1 225 ? -22.272 27.162 -16.026 1.00 33.47 224 ASP A N 1
ATOM 1561 C CA . ASP A 1 225 ? -22.964 27.997 -16.995 1.00 36.44 224 ASP A CA 1
ATOM 1562 C C . ASP A 1 225 ? -24.486 27.827 -16.886 1.00 36.38 224 ASP A C 1
ATOM 1563 O O . ASP A 1 225 ? -24.999 26.781 -17.145 1.00 39.58 224 ASP A O 1
ATOM 1568 N N . GLY A 1 226 ? -25.131 28.887 -16.509 1.00 36.73 225 GLY A N 1
ATOM 1569 C CA . GLY A 1 226 ? -26.567 28.974 -16.424 1.00 37.20 225 GLY A CA 1
ATOM 1570 C C . GLY A 1 226 ? -27.161 28.667 -15.078 1.00 33.05 225 GLY A C 1
ATOM 1571 O O . GLY A 1 226 ? -28.362 28.790 -14.992 1.00 34.41 225 GLY A O 1
ATOM 1572 N N . GLU A 1 227 ? -26.390 28.184 -14.082 1.00 30.01 226 GLU A N 1
ATOM 1573 C CA . GLU A 1 227 ? -26.977 27.796 -12.766 1.00 30.77 226 GLU A CA 1
ATOM 1574 C C . GLU A 1 227 ? -26.041 27.791 -11.604 1.00 29.07 226 GLU A C 1
ATOM 1575 O O . GLU A 1 227 ? -24.811 27.642 -11.724 1.00 28.31 226 GLU A O 1
ATOM 1581 N N . ARG A 1 228 ? -26.649 28.084 -10.475 1.00 26.58 227 ARG A N 1
ATOM 1582 C CA . ARG A 1 228 ? -26.070 27.958 -9.168 1.00 27.16 227 ARG A CA 1
ATOM 1583 C C . ARG A 1 228 ? -26.927 27.148 -8.291 1.00 26.01 227 ARG A C 1
ATOM 1584 O O . ARG A 1 228 ? -28.180 27.293 -8.253 1.00 28.50 227 ARG A O 1
ATOM 1592 N N . VAL A 1 229 ? -26.269 26.231 -7.574 1.00 26.18 228 VAL A N 1
ATOM 1593 C CA . VAL A 1 229 ? -26.873 25.486 -6.443 1.00 27.54 228 VAL A CA 1
ATOM 1594 C C . VAL A 1 229 ? -26.160 25.932 -5.189 1.00 29.04 228 VAL A C 1
ATOM 1595 O O . VAL A 1 229 ? -24.887 25.924 -5.137 1.00 27.26 228 VAL A O 1
ATOM 1599 N N . GLU A 1 230 ? -26.933 26.298 -4.194 1.00 28.62 229 GLU A N 1
ATOM 1600 C CA . GLU A 1 230 ? -26.315 26.759 -2.916 1.00 31.74 229 GLU A CA 1
ATOM 1601 C C . GLU A 1 230 ? -26.923 25.947 -1.787 1.00 29.80 229 GLU A C 1
ATOM 1602 O O . GLU A 1 230 ? -28.186 25.834 -1.629 1.00 29.01 229 GLU A O 1
ATOM 1608 N N . ILE A 1 231 ? -26.033 25.375 -0.993 1.00 29.47 230 ILE A N 1
ATOM 1609 C CA . ILE A 1 231 ? -26.433 24.661 0.225 1.00 31.25 230 ILE A CA 1
ATOM 1610 C C . ILE A 1 231 ? -25.913 25.530 1.422 1.00 31.51 230 ILE A C 1
ATOM 1611 O O . ILE A 1 231 ? -24.664 25.731 1.595 1.00 27.54 230 ILE A O 1
ATOM 1616 N N . THR A 1 232 ? -26.833 26.064 2.185 1.00 27.75 231 THR A N 1
ATOM 1617 C CA . THR A 1 232 ? -26.508 27.086 3.216 1.00 30.26 231 THR A CA 1
ATOM 1618 C C . THR A 1 232 ? -26.980 26.729 4.615 1.00 30.89 231 THR A C 1
ATOM 1619 O O . THR A 1 232 ? -28.145 26.376 4.834 1.00 27.93 231 THR A O 1
ATOM 1623 N N . HIS A 1 233 ? -26.078 26.931 5.576 1.00 25.76 232 HIS A N 1
ATOM 1624 C CA . HIS A 1 233 ? -26.403 26.870 6.988 1.00 26.01 232 HIS A CA 1
ATOM 1625 C C . HIS A 1 233 ? -26.151 28.208 7.614 1.00 26.60 232 HIS A C 1
ATOM 1626 O O . HIS A 1 233 ? -25.032 28.759 7.598 1.00 27.66 232 HIS A O 1
ATOM 1633 N N . LYS A 1 234 ? -27.169 28.677 8.306 1.00 25.83 233 LYS A N 1
ATOM 1634 C CA . LYS A 1 234 ? -27.117 29.897 9.104 1.00 27.31 233 LYS A CA 1
ATOM 1635 C C . LYS A 1 234 ? -27.406 29.663 10.604 1.00 29.27 233 LYS A C 1
ATOM 1636 O O . LYS A 1 234 ? -28.531 29.250 10.993 1.00 26.89 233 LYS A O 1
ATOM 1642 N N . ALA A 1 235 ? -26.381 29.862 11.441 1.00 26.47 234 ALA A N 1
ATOM 1643 C CA . ALA A 1 235 ? -26.548 29.765 12.917 1.00 30.04 234 ALA A CA 1
ATOM 1644 C C . ALA A 1 235 ? -26.990 31.112 13.520 1.00 31.62 234 ALA A C 1
ATOM 1645 O O . ALA A 1 235 ? -26.279 32.077 13.381 1.00 36.31 234 ALA A O 1
ATOM 1647 N N . GLY A 1 236 ? -28.157 31.180 14.125 1.00 30.60 235 GLY A N 1
ATOM 1648 C CA . GLY A 1 236 ? -28.641 32.404 14.783 1.00 34.92 235 GLY A CA 1
ATOM 1649 C C . GLY A 1 236 ? -28.158 32.539 16.220 1.00 33.88 235 GLY A C 1
ATOM 1650 O O . GLY A 1 236 ? -28.085 33.635 16.775 1.00 34.96 235 GLY A O 1
ATOM 1651 N N . SER A 1 237 ? -27.773 31.433 16.855 1.00 32.53 236 SER A N 1
ATOM 1652 C CA . SER A 1 237 ? -27.293 31.469 18.238 1.00 34.12 236 SER A CA 1
ATOM 1653 C C . SER A 1 237 ? -26.719 30.078 18.547 1.00 33.54 236 SER A C 1
ATOM 1654 O O . SER A 1 237 ? -26.762 29.158 17.712 1.00 32.17 236 SER A O 1
ATOM 1657 N N . ARG A 1 238 ? -26.238 29.914 19.763 1.00 33.97 237 ARG A N 1
ATOM 1658 C CA . ARG A 1 238 ? -25.760 28.600 20.160 1.00 34.23 237 ARG A CA 1
ATOM 1659 C C . ARG A 1 238 ? -26.900 27.573 20.357 1.00 30.00 237 ARG A C 1
ATOM 1660 O O . ARG A 1 238 ? -26.608 26.411 20.572 1.00 28.49 237 ARG A O 1
ATOM 1668 N N . MET A 1 239 ? -28.155 27.970 20.225 1.00 30.13 238 MET A N 1
ATOM 1669 C CA . MET A 1 239 ? -29.227 27.049 20.423 1.00 31.31 238 MET A CA 1
ATOM 1670 C C . MET A 1 239 ? -29.167 25.915 19.400 1.00 32.81 238 MET A C 1
ATOM 1671 O O . MET A 1 239 ? -29.573 24.815 19.698 1.00 31.94 238 MET A O 1
ATOM 1676 N N . THR A 1 240 ? -28.639 26.149 18.207 1.00 32.86 239 THR A N 1
ATOM 1677 C CA . THR A 1 240 ? -28.543 25.070 17.317 1.00 36.99 239 THR A CA 1
ATOM 1678 C C . THR A 1 240 ? -27.674 23.876 17.838 1.00 32.65 239 THR A C 1
ATOM 1679 O O . THR A 1 240 ? -28.086 22.708 17.682 1.00 35.16 239 THR A O 1
ATOM 1683 N N . PHE A 1 241 ? -26.559 24.151 18.492 1.00 30.42 240 PHE A N 1
ATOM 1684 C CA . PHE A 1 241 ? -25.786 23.077 19.006 1.00 28.74 240 PHE A CA 1
ATOM 1685 C C . PHE A 1 241 ? -26.485 22.431 20.215 1.00 27.53 240 PHE A C 1
ATOM 1686 O O . PHE A 1 241 ? -26.446 21.204 20.421 1.00 27.42 240 PHE A O 1
ATOM 1694 N N . ALA A 1 242 ? -27.084 23.261 21.050 1.00 26.41 241 ALA A N 1
ATOM 1695 C CA . ALA A 1 242 ? -27.710 22.796 22.258 1.00 26.59 241 ALA A CA 1
ATOM 1696 C C . ALA A 1 242 ? -28.900 21.853 21.932 1.00 27.41 241 ALA A C 1
ATOM 1697 O O . ALA A 1 242 ? -29.062 20.795 22.594 1.00 26.34 241 ALA A O 1
ATOM 1699 N N . ALA A 1 243 ? -29.698 22.261 20.975 1.00 28.75 242 ALA A N 1
ATOM 1700 C CA . ALA A 1 243 ? -30.945 21.506 20.594 1.00 29.21 242 ALA A CA 1
ATOM 1701 C C . ALA A 1 243 ? -30.522 20.114 20.036 1.00 29.59 242 ALA A C 1
ATOM 1702 O O . ALA A 1 243 ? -31.101 19.081 20.394 1.00 26.47 242 ALA A O 1
ATOM 1704 N N . GLY A 1 244 ? -29.434 20.077 19.234 1.00 28.88 243 GLY A N 1
ATOM 1705 C CA . GLY A 1 244 ? -28.892 18.833 18.664 1.00 27.19 243 GLY A CA 1
ATOM 1706 C C . GLY A 1 244 ? -28.313 17.955 19.766 1.00 25.91 243 GLY A C 1
ATOM 1707 O O . GLY A 1 244 ? -28.516 16.724 19.710 1.00 26.39 243 GLY A O 1
ATOM 1708 N N . ALA A 1 245 ? -27.655 18.556 20.760 1.00 24.39 244 ALA A N 1
ATOM 1709 C CA . ALA A 1 245 ? -27.158 17.802 21.936 1.00 25.91 244 ALA A CA 1
ATOM 1710 C C . ALA A 1 245 ? -28.322 17.151 22.740 1.00 23.82 244 ALA A C 1
ATOM 1711 O O . ALA A 1 245 ? -28.261 16.011 23.129 1.00 23.82 244 ALA A O 1
ATOM 1713 N N . VAL A 1 246 ? -29.420 17.876 22.887 1.00 24.10 245 VAL A N 1
ATOM 1714 C CA . VAL A 1 246 ? -30.552 17.288 23.585 1.00 24.85 245 VAL A CA 1
ATOM 1715 C C . VAL A 1 246 ? -31.234 16.186 22.773 1.00 25.50 245 VAL A C 1
ATOM 1716 O O . VAL A 1 246 ? -31.628 15.166 23.330 1.00 28.40 245 VAL A O 1
ATOM 1720 N N . ARG A 1 247 ? -31.357 16.373 21.439 1.00 27.30 246 ARG A N 1
ATOM 1721 C CA . ARG A 1 247 ? -31.807 15.302 20.527 1.00 27.22 246 ARG A CA 1
ATOM 1722 C C . ARG A 1 247 ? -30.961 14.080 20.664 1.00 26.32 246 ARG A C 1
ATOM 1723 O O . ARG A 1 247 ? -31.462 12.980 20.701 1.00 23.14 246 ARG A O 1
ATOM 1731 N N . ALA A 1 248 ? -29.613 14.257 20.759 1.00 23.44 247 ALA A N 1
ATOM 1732 C CA . ALA A 1 248 ? -28.729 13.141 20.965 1.00 23.58 247 ALA A CA 1
ATOM 1733 C C . ALA A 1 248 ? -28.903 12.406 22.306 1.00 22.70 247 ALA A C 1
ATOM 1734 O O . ALA A 1 248 ? -28.869 11.165 22.332 1.00 24.42 247 ALA A O 1
ATOM 1736 N N . ALA A 1 249 ? -29.130 13.125 23.364 1.00 21.88 248 ALA A N 1
ATOM 1737 C CA . ALA A 1 249 ? -29.464 12.570 24.657 1.00 22.73 248 ALA A CA 1
ATOM 1738 C C . ALA A 1 249 ? -30.708 11.677 24.608 1.00 23.98 248 ALA A C 1
ATOM 1739 O O . ALA A 1 249 ? -30.744 10.512 25.147 1.00 24.29 248 ALA A O 1
ATOM 1741 N N . VAL A 1 250 ? -31.714 12.216 23.967 1.00 25.54 249 VAL A N 1
ATOM 1742 C CA . VAL A 1 250 ? -32.964 11.412 23.809 1.00 26.51 249 VAL A CA 1
ATOM 1743 C C . VAL A 1 250 ? -32.738 10.149 22.969 1.00 27.84 249 VAL A C 1
ATOM 1744 O O . VAL A 1 250 ? -33.189 9.048 23.328 1.00 27.72 249 VAL A O 1
ATOM 1748 N N . TRP A 1 251 ? -31.959 10.291 21.880 1.00 28.75 250 TRP A N 1
ATOM 1749 C CA . TRP A 1 251 ? -31.672 9.178 20.974 1.00 28.13 250 TRP A CA 1
ATOM 1750 C C . TRP A 1 251 ? -30.870 8.070 21.622 1.00 28.32 250 TRP A C 1
ATOM 1751 O O . TRP A 1 251 ? -31.180 6.884 21.456 1.00 27.17 250 TRP A O 1
ATOM 1762 N N . VAL A 1 252 ? -29.838 8.425 22.393 1.00 25.62 251 VAL A N 1
ATOM 1763 C CA . VAL A 1 252 ? -28.960 7.435 22.959 1.00 26.46 251 VAL A CA 1
ATOM 1764 C C . VAL A 1 252 ? -29.522 6.743 24.226 1.00 27.42 251 VAL A C 1
ATOM 1765 O O . VAL A 1 252 ? -28.992 5.746 24.706 1.00 27.81 251 VAL A O 1
ATOM 1769 N N . ASN A 1 253 ? -30.670 7.209 24.706 1.00 29.40 252 ASN A N 1
ATOM 1770 C CA . ASN A 1 253 ? -31.366 6.594 25.828 1.00 31.64 252 ASN A CA 1
ATOM 1771 C C . ASN A 1 253 ? -31.598 5.122 25.558 1.00 32.23 252 ASN A C 1
ATOM 1772 O O . ASN A 1 253 ? -32.035 4.746 24.479 1.00 33.94 252 ASN A O 1
ATOM 1777 N N . GLY A 1 254 ? -31.186 4.306 26.495 1.00 33.08 253 GLY A N 1
ATOM 1778 C CA . GLY A 1 254 ? -31.273 2.860 26.405 1.00 35.72 253 GLY A CA 1
ATOM 1779 C C . GLY A 1 254 ? -30.188 2.160 25.617 1.00 39.15 253 GLY A C 1
ATOM 1780 O O . GLY A 1 254 ? -30.345 0.970 25.321 1.00 42.84 253 GLY A O 1
ATOM 1781 N N . LYS A 1 255 ? -29.096 2.858 25.268 1.00 33.95 254 L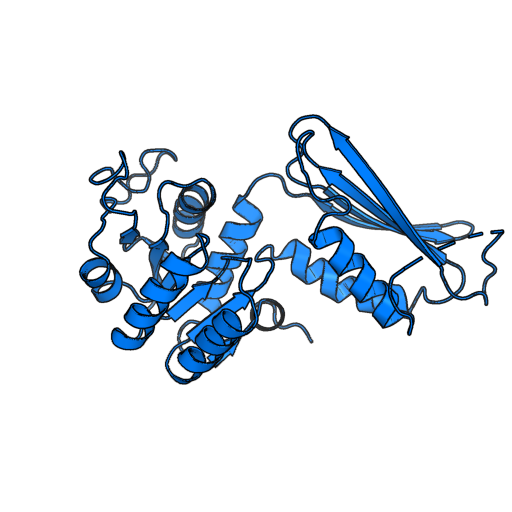YS A N 1
ATOM 1782 C CA . LYS A 1 255 ? -28.060 2.272 24.466 1.00 32.66 254 LYS A CA 1
ATOM 1783 C C . LYS A 1 255 ? -26.726 2.350 25.164 1.00 32.51 254 LYS A C 1
ATOM 1784 O O . LYS A 1 255 ? -26.534 3.198 26.014 1.00 31.06 254 LYS A O 1
ATOM 1790 N N . THR A 1 256 ? -25.822 1.432 24.779 1.00 32.47 255 THR A N 1
ATOM 1791 C CA . THR A 1 256 ? -24.426 1.434 25.223 1.00 34.30 255 THR A CA 1
ATOM 1792 C C . THR A 1 256 ? -23.654 1.480 23.990 1.00 32.23 255 THR A C 1
ATOM 1793 O O . THR A 1 256 ? -23.954 0.772 23.068 1.00 32.05 255 THR A O 1
ATOM 1797 N N . GLY A 1 257 ? -22.520 2.186 23.956 1.00 29.78 256 GLY A N 1
ATOM 1798 C CA . GLY A 1 257 ? -21.773 2.243 22.717 1.00 30.82 256 GLY A CA 1
ATOM 1799 C C . GLY A 1 257 ? -21.310 3.655 22.375 1.00 30.78 256 GLY A C 1
ATOM 1800 O O . GLY A 1 257 ? -21.771 4.628 23.003 1.00 29.04 256 GLY A O 1
ATOM 1801 N N . LEU A 1 258 ? -20.403 3.765 21.383 1.00 28.85 257 LEU A N 1
ATOM 1802 C CA . LEU A 1 258 ? -19.938 5.055 20.891 1.00 29.38 257 LEU A CA 1
ATOM 1803 C C . LEU A 1 258 ? -20.647 5.461 19.605 1.00 31.56 257 LEU A C 1
ATOM 1804 O O . LEU A 1 258 ? -20.558 4.782 18.594 1.00 32.69 257 LEU A O 1
ATOM 1809 N N . TYR A 1 259 ? -21.388 6.572 19.650 1.00 27.35 258 TYR A N 1
ATOM 1810 C CA . TYR A 1 259 ? -22.134 7.021 18.525 1.00 27.27 258 TYR A CA 1
ATOM 1811 C C . TYR A 1 259 ? -21.747 8.426 18.169 1.00 28.09 258 TYR A C 1
ATOM 1812 O O . TYR A 1 259 ? -21.144 9.145 18.968 1.00 27.85 258 TYR A O 1
ATOM 1821 N N . ASP A 1 260 ? -22.127 8.830 16.956 1.00 28.11 259 ASP A N 1
ATOM 1822 C CA . ASP A 1 260 ? -21.913 10.205 16.530 1.00 30.93 259 ASP A CA 1
ATOM 1823 C C . ASP A 1 260 ? -23.242 10.774 15.985 1.00 30.48 259 ASP A C 1
ATOM 1824 O O . ASP A 1 260 ? -24.286 10.078 16.056 1.00 28.10 259 ASP A O 1
ATOM 1829 N N . MET A 1 261 ? -23.188 12.015 15.499 1.00 28.43 260 MET A N 1
ATOM 1830 C CA . MET A 1 261 ? -24.417 12.686 15.019 1.00 29.33 260 MET A CA 1
ATOM 1831 C C . MET A 1 261 ? -25.025 12.065 13.754 1.00 30.73 260 MET A C 1
ATOM 1832 O O . MET A 1 261 ? -26.238 12.123 13.550 1.00 30.68 260 MET A O 1
ATOM 1837 N N . GLN A 1 262 ? -24.204 11.410 12.939 1.00 30.80 261 GLN A N 1
ATOM 1838 C CA . GLN A 1 262 ? -24.689 10.639 11.758 1.00 36.43 261 GLN A CA 1
ATOM 1839 C C . GLN A 1 262 ? -25.619 9.518 12.226 1.00 34.90 261 GLN A C 1
ATOM 1840 O O . GLN A 1 262 ? -26.721 9.324 11.674 1.00 37.93 261 GLN A O 1
ATOM 1846 N N . ASP A 1 263 ? -25.257 8.891 13.336 1.00 33.21 262 ASP A N 1
ATOM 1847 C CA . ASP A 1 263 ? -26.113 7.887 13.982 1.00 32.73 262 ASP A CA 1
ATOM 1848 C C . ASP A 1 263 ? -27.404 8.461 14.495 1.00 32.33 262 ASP A C 1
ATOM 1849 O O . ASP A 1 263 ? -28.478 7.923 14.188 1.00 31.42 262 ASP A O 1
ATOM 1854 N N . VAL A 1 264 ? -27.299 9.562 15.260 1.00 31.23 263 VAL A N 1
ATOM 1855 C CA . VAL A 1 264 ? -28.457 10.265 15.833 1.00 31.75 263 VAL A CA 1
ATOM 1856 C C . VAL A 1 264 ? -29.465 10.597 14.711 1.00 33.61 263 VAL A C 1
ATOM 1857 O O . VAL A 1 264 ? -30.645 10.522 14.921 1.00 31.85 263 VAL A O 1
ATOM 1861 N N . LEU A 1 265 ? -28.957 11.054 13.574 1.00 32.74 264 LEU A N 1
ATOM 1862 C CA . LEU A 1 265 ? -29.804 11.561 12.488 1.00 35.59 264 LEU A CA 1
ATOM 1863 C C . LEU A 1 265 ? -30.264 10.485 11.523 1.00 36.82 264 LEU A C 1
ATOM 1864 O O . LEU A 1 265 ? -31.091 10.752 10.643 1.00 36.61 264 LEU A O 1
ATOM 1869 N N . GLY A 1 266 ? -29.791 9.268 11.727 1.00 36.55 265 GLY A N 1
ATOM 1870 C CA . GLY A 1 266 ? -30.190 8.107 10.918 1.00 39.00 265 GLY A CA 1
ATOM 1871 C C . GLY A 1 266 ? -29.582 8.179 9.543 1.00 42.50 265 GLY A C 1
ATOM 1872 O O . GLY A 1 266 ? -30.219 7.767 8.612 1.00 43.27 265 GLY A O 1
ATOM 1873 N N . LEU A 1 267 ? -28.364 8.691 9.418 1.00 42.68 266 LEU A N 1
ATOM 1874 C CA . LEU A 1 267 ? -27.735 8.931 8.130 1.00 46.13 266 LEU A CA 1
ATOM 1875 C C . LEU A 1 267 ? -26.644 7.905 7.860 1.00 51.86 266 LEU A C 1
ATOM 1876 O O . LEU A 1 267 ? -26.198 7.242 8.766 1.00 53.43 266 LEU A O 1
ATOM 1881 N N . ASN A 1 268 ? -26.276 7.737 6.598 1.00 63.32 267 ASN A N 1
ATOM 1882 C CA . ASN A 1 268 ? -25.275 6.717 6.162 1.00 74.77 267 ASN A CA 1
ATOM 1883 C C . ASN A 1 268 ? -25.722 5.252 6.342 1.00 74.50 267 ASN A C 1
ATOM 1884 O O . ASN A 1 268 ? -26.900 4.924 6.177 1.00 77.15 267 ASN A O 1
#

Organism: Neisseria gonorrhoeae (strain ATCC 700825 / FA 1090) (NCBI:txid242231)

CATH classification: 3.40.50.720 (+1 more: 3.30.360.10)

Radius of gyration: 20.32 Å; Cα contacts (8 Å, |Δi|>4): 553; chains: 1; bounding box: 36×42×64 Å

Foldseek 3Di:
DDWLAEEEEEPLVDQLNQLLQVLQVPDRRHAYQEYEDAPPDPQAQPASNPPPPDRRVYGHHHPLLVSLLRGQEYEYQDELPVVLVSLVSCLVNQHEYEYQHDDDDVVSVVSVQVSLQRHFYAYEPFLQLLLVVLLQVLLVVLLVLFAAWEKEKEKEAEQPDDDPPDPSSVSSQQSNCVSNVHDGDPGGHRHRTYHYYYYYHHHHGQHMKIWIWIDHVPDIDIRIDGDPGSSSNSNSSVLVVVQRPPHGGYHYSCVSNVHD

Solvent-accessible surface area: 12731 Å² total; per-residue (Å²): 65,86,103,66,2,81,0,0,0,2,16,2,38,36,180,30,3,85,14,0,2,57,4,2,88,102,51,122,54,10,64,25,10,1,0,3,24,123,91,61,17,106,2,58,55,76,39,4,0,101,44,38,75,44,195,39,70,36,56,4,29,69,75,28,66,47,8,1,73,94,11,38,0,0,0,0,39,46,170,26,121,56,0,52,146,24,7,110,61,0,36,110,94,154,2,21,0,0,0,7,3,84,69,18,97,122,75,6,107,62,40,0,161,60,9,5,138,140,6,0,0,0,44,10,96,25,2,0,41,25,6,5,77,12,18,68,61,0,47,77,27,0,131,110,25,68,57,4,26,64,2,58,0,56,1,9,12,73,174,93,57,104,98,64,35,4,51,25,0,72,112,0,0,90,16,0,2,43,10,32,75,111,88,48,132,128,133,15,13,118,181,64,97,3,62,34,24,63,42,55,76,42,40,61,126,55,67,3,54,13,21,0,33,0,22,46,114,88,84,177,48,101,33,64,25,156,13,76,56,99,49,36,51,0,48,0,0,1,112,0,0,42,70,0,38,76,75,78,16,54,53,53,0,57,57,8,29,66,41,131

Nearest PDB structures (foldseek):
  6bdx-assembly1_A  TM=1.004E+00  e=3.221E-56  Neisseria gonorrhoeae
  4f3y-assembly1_A-2  TM=9.403E-01  e=8.397E-36  Burkholderia thailandensis E264
  8d57-assembly2_F  TM=9.159E-01  e=2.025E-31  Acinetobacter baumannii
  5tej-assembly1_B  TM=7.949E-01  e=1.244E-32  Vibrio vulnificus CMCP6
  3ijp-assembly1_B  TM=8.917E-01  e=3.711E-30  Bartonella henselae

InterPro domains:
  IPR000846 Dihydrodipicolinate reductase, N-terminal [PF01113] (5-126)
  IPR022663 Dihydrodipicolinate reductase, C-terminal [PF05173] (129-264)
  IPR022664 Dihydrodipicolinate reductase, conserved site [PS01298] (151-168)
  IPR023940 Dihydrodipicolinate reductase [MF_00102] (4-264)
  IPR023940 Dihydrodipicolinate reductase [PIRSF000161] (4-267)
  IPR023940 Dihydrodipicolinate reductase [PTHR20836] (4-265)
  IPR023940 Dihydrodipicolinate reductase [TIGR00036] (4-265)
  IPR036291 NAD(P)-binding domain superfamily [SSF51735] (4-267)

B-factor: mean 39.85, std 13.54, range [20.43, 108.44]